Protein AF-W3A2F0-F1 (afdb_monomer)

pLDDT: mean 88.07, std 10.55, range [48.91, 96.69]

Structure (mmCIF, N/CA/C/O backbone):
data_AF-W3A2F0-F1
#
_entry.id   AF-W3A2F0-F1
#
loop_
_atom_site.group_PDB
_atom_site.id
_atom_site.type_symbol
_atom_site.label_atom_id
_atom_site.label_alt_id
_atom_site.label_comp_id
_atom_site.label_asym_id
_atom_site.label_entity_id
_atom_site.label_seq_id
_atom_site.pdbx_PDB_ins_code
_atom_site.Cartn_x
_atom_site.Cartn_y
_atom_site.Cartn_z
_atom_site.occupancy
_atom_site.B_iso_or_equiv
_atom_site.auth_seq_id
_atom_site.auth_comp_id
_atom_site.auth_asym_id
_atom_site.auth_atom_id
_atom_site.pdbx_PDB_model_num
ATOM 1 N N . MET A 1 1 ? -0.104 7.329 33.040 1.00 77.06 1 MET A N 1
ATOM 2 C CA . MET A 1 1 ? -0.998 6.160 32.878 1.00 77.06 1 MET A CA 1
ATOM 3 C C . MET A 1 1 ? -0.124 4.921 32.761 1.00 77.06 1 MET A C 1
ATOM 5 O O . MET A 1 1 ? 0.721 4.925 31.868 1.00 77.06 1 MET A O 1
ATOM 9 N N . PRO A 1 2 ? -0.271 3.914 33.640 1.00 85.25 2 PRO A N 1
ATOM 10 C CA . PRO A 1 2 ? 0.463 2.655 33.518 1.00 85.25 2 PRO A CA 1
ATOM 11 C C . PRO A 1 2 ? 0.197 2.010 32.149 1.00 85.25 2 PRO A C 1
ATOM 13 O O . PRO A 1 2 ? -0.884 2.182 31.579 1.00 85.25 2 PRO A O 1
ATOM 16 N N . THR A 1 3 ? 1.176 1.306 31.585 1.00 85.94 3 THR A N 1
ATOM 17 C CA . THR A 1 3 ? 1.008 0.635 30.289 1.00 85.94 3 THR A CA 1
ATOM 18 C C . THR A 1 3 ? 0.562 -0.807 30.487 1.00 85.94 3 THR A C 1
ATOM 20 O O . THR A 1 3 ? 1.143 -1.538 31.276 1.00 85.94 3 THR A O 1
ATOM 23 N N . LYS A 1 4 ? -0.429 -1.248 29.708 1.00 87.00 4 LYS A N 1
ATOM 24 C CA . LYS A 1 4 ? -0.824 -2.665 29.644 1.00 87.00 4 LYS A CA 1
ATOM 25 C C . LYS A 1 4 ? 0.135 -3.540 28.835 1.00 87.00 4 LYS A C 1
ATOM 27 O O . LYS A 1 4 ? -0.006 -4.754 28.813 1.00 87.00 4 LYS A O 1
ATOM 32 N N . LYS A 1 5 ? 1.043 -2.922 28.072 1.00 86.81 5 LYS A N 1
ATOM 33 C CA . LYS A 1 5 ? 2.048 -3.628 27.271 1.00 86.81 5 LYS A CA 1
ATOM 34 C C . LYS A 1 5 ? 3.314 -3.765 28.109 1.00 86.81 5 LYS A C 1
ATOM 36 O O . LYS A 1 5 ? 4.236 -2.974 27.942 1.00 86.81 5 LYS A O 1
ATOM 41 N N . THR A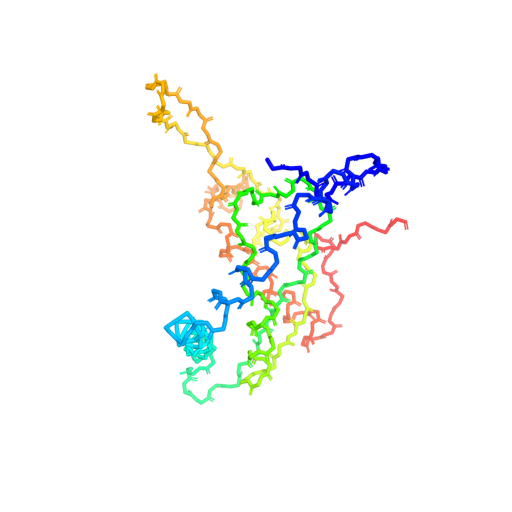 1 6 ? 3.304 -4.712 29.036 1.00 88.00 6 THR A N 1
ATOM 42 C CA . THR A 1 6 ? 4.419 -4.991 29.944 1.00 88.00 6 THR A CA 1
ATOM 43 C C . THR A 1 6 ? 4.504 -6.489 30.221 1.00 88.00 6 THR A C 1
ATOM 45 O O . THR A 1 6 ? 3.490 -7.181 30.160 1.00 88.00 6 THR A O 1
ATOM 48 N N . ALA A 1 7 ? 5.715 -6.976 30.488 1.00 87.69 7 ALA A N 1
ATOM 49 C CA . ALA A 1 7 ? 5.969 -8.334 30.965 1.00 87.69 7 ALA A CA 1
ATOM 50 C C . ALA A 1 7 ? 6.028 -8.414 32.505 1.00 87.69 7 ALA A C 1
ATOM 52 O O . ALA A 1 7 ? 6.068 -9.507 33.056 1.00 87.69 7 ALA A O 1
ATOM 53 N N . SER A 1 8 ? 6.034 -7.270 33.203 1.00 93.25 8 SER A N 1
ATOM 54 C CA . SER A 1 8 ? 6.056 -7.206 34.669 1.00 93.25 8 SER A CA 1
ATOM 55 C C . SER A 1 8 ? 4.641 -7.323 35.242 1.00 93.25 8 SER A C 1
ATOM 57 O O . SER A 1 8 ? 3.744 -6.557 34.876 1.00 93.25 8 SER A O 1
ATOM 59 N N . LEU A 1 9 ? 4.465 -8.260 36.177 1.00 91.31 9 LEU A N 1
ATOM 60 C CA . LEU A 1 9 ? 3.212 -8.476 36.904 1.00 91.31 9 LEU A CA 1
ATOM 61 C C . LEU A 1 9 ? 2.810 -7.251 37.731 1.00 91.31 9 LEU A C 1
ATOM 63 O O . LEU A 1 9 ? 1.659 -6.833 37.676 1.00 91.31 9 LEU A O 1
ATOM 67 N N . GLU A 1 10 ? 3.761 -6.618 38.412 1.00 93.00 10 GLU A N 1
ATOM 68 C CA . GLU A 1 10 ? 3.531 -5.428 39.243 1.00 93.00 10 GLU A CA 1
ATOM 69 C C . GLU A 1 10 ? 3.008 -4.247 38.412 1.00 93.00 10 GLU A C 1
ATOM 71 O O . GLU A 1 10 ? 2.062 -3.553 38.790 1.00 93.00 10 GLU A O 1
ATOM 76 N N . GLN A 1 11 ? 3.586 -4.033 37.226 1.00 90.19 11 GLN A N 1
ATOM 77 C CA . GLN A 1 11 ? 3.140 -2.977 36.317 1.00 90.19 11 GLN A CA 1
ATOM 78 C C . GLN A 1 11 ? 1.753 -3.267 35.732 1.00 90.19 11 GLN A C 1
ATOM 80 O O . GLN A 1 11 ? 0.965 -2.339 35.516 1.00 90.19 11 GLN A O 1
ATOM 85 N N . LEU A 1 12 ? 1.442 -4.543 35.481 1.00 93.44 12 LEU A N 1
ATOM 86 C CA . LEU A 1 12 ? 0.112 -4.963 35.056 1.00 93.44 12 LEU A CA 1
ATOM 87 C C . LEU A 1 12 ? -0.913 -4.773 36.182 1.00 93.44 12 LEU A C 1
ATOM 89 O O . LEU A 1 12 ? -1.997 -4.249 35.929 1.00 93.44 12 LEU A O 1
ATOM 93 N N . GLU A 1 13 ? -0.570 -5.121 37.421 1.00 93.44 13 GLU A N 1
ATOM 94 C CA . GLU A 1 13 ? -1.419 -4.914 38.595 1.00 93.44 13 GLU A CA 1
ATOM 95 C C . GLU A 1 13 ? -1.712 -3.424 38.810 1.00 93.44 13 GLU A C 1
ATOM 97 O O . GLU A 1 13 ? -2.870 -3.029 38.967 1.00 93.44 13 GLU A O 1
ATOM 102 N N . ALA A 1 14 ? -0.687 -2.572 38.710 1.00 93.00 14 ALA A N 1
ATOM 103 C CA . ALA A 1 14 ? -0.843 -1.122 38.758 1.00 93.00 14 ALA A CA 1
ATOM 104 C C . ALA A 1 14 ? -1.760 -0.599 37.636 1.00 93.00 14 ALA A C 1
ATOM 106 O O . ALA A 1 14 ? -2.575 0.300 37.864 1.00 93.00 14 ALA A O 1
ATOM 107 N N . TYR A 1 15 ? -1.678 -1.167 36.426 1.00 93.31 15 TYR A N 1
ATOM 108 C CA . TYR A 1 15 ? -2.596 -0.844 35.331 1.00 93.31 15 TYR A CA 1
ATOM 109 C C . TYR A 1 15 ? -4.039 -1.253 35.635 1.00 93.31 15 TYR A C 1
ATOM 111 O O . TYR A 1 15 ? -4.948 -0.453 35.409 1.00 93.31 15 TYR A O 1
ATOM 119 N N . VAL A 1 16 ? -4.261 -2.463 36.154 1.00 92.25 16 VAL A N 1
ATOM 120 C CA . VAL A 1 16 ? -5.601 -2.958 36.505 1.00 92.25 16 VAL A CA 1
ATOM 121 C C . VAL A 1 16 ? -6.206 -2.091 37.606 1.00 92.25 16 VAL A C 1
ATOM 123 O O . VAL A 1 16 ? -7.280 -1.531 37.400 1.00 92.25 16 VAL A O 1
ATOM 126 N N . LYS A 1 17 ? -5.484 -1.863 38.711 1.00 93.56 17 LYS A N 1
ATOM 127 C CA . LYS A 1 17 ? -5.910 -0.965 39.801 1.00 93.56 17 LYS A CA 1
ATOM 128 C C . LYS A 1 17 ? -6.238 0.445 39.298 1.00 93.56 17 LYS A C 1
ATOM 130 O O . LYS A 1 17 ? -7.194 1.061 39.761 1.00 93.56 17 LYS A O 1
ATOM 135 N N . PHE A 1 18 ? -5.491 0.952 38.314 1.00 92.06 18 PHE A N 1
ATOM 136 C CA . PHE A 1 18 ? -5.786 2.236 37.678 1.00 92.06 18 PHE A CA 1
ATOM 137 C C . PHE A 1 18 ? -7.046 2.193 36.791 1.00 92.06 18 PHE A C 1
ATOM 139 O O . PHE A 1 18 ? -7.831 3.142 36.795 1.00 92.06 18 PHE A O 1
ATOM 146 N N . MET A 1 19 ? -7.252 1.137 36.004 1.00 92.25 19 MET A N 1
ATOM 147 C CA . MET A 1 19 ? -8.329 1.077 35.009 1.00 92.25 19 MET A CA 1
ATOM 148 C C . MET A 1 19 ? -9.683 0.655 35.569 1.00 92.25 19 MET A C 1
ATOM 150 O O . MET A 1 19 ? -10.689 1.208 35.131 1.00 92.25 19 MET A O 1
ATOM 154 N N . THR A 1 20 ? -9.724 -0.297 36.503 1.00 91.38 20 THR A N 1
ATOM 155 C CA . THR A 1 20 ? -10.965 -0.856 37.062 1.00 91.38 20 THR A CA 1
ATOM 156 C C . THR A 1 20 ? -11.948 0.217 37.544 1.00 91.38 20 THR A C 1
ATOM 158 O O . THR A 1 20 ? -13.062 0.237 37.027 1.00 91.38 20 THR A O 1
ATOM 161 N N . PRO A 1 21 ? -11.567 1.187 38.404 1.00 92.31 21 PRO A N 1
ATOM 162 C CA . PRO A 1 21 ? -12.508 2.210 38.877 1.00 92.31 21 PRO A CA 1
ATOM 163 C C . PRO A 1 21 ? -12.922 3.216 37.790 1.00 92.31 21 PRO A C 1
ATOM 165 O O . PRO A 1 21 ? -13.826 4.016 37.991 1.00 92.31 21 PRO A O 1
ATOM 168 N N . ARG A 1 22 ? -12.245 3.224 36.636 1.00 92.62 22 ARG A N 1
ATOM 169 C CA . ARG A 1 22 ? -12.537 4.120 35.505 1.00 92.62 22 ARG A CA 1
ATOM 170 C C . ARG A 1 22 ? -13.365 3.429 34.423 1.00 92.62 22 ARG A C 1
ATOM 172 O O . ARG A 1 22 ? -13.695 4.065 33.423 1.00 92.62 22 ARG A O 1
ATOM 179 N N . MET A 1 23 ? -13.663 2.138 34.582 1.00 89.56 23 MET A N 1
ATOM 180 C CA . MET A 1 23 ? -14.336 1.359 33.549 1.00 89.56 23 MET A CA 1
ATOM 181 C C . MET A 1 23 ? -15.781 1.813 33.356 1.00 89.56 23 MET A C 1
ATOM 183 O O . MET A 1 23 ? -16.189 2.006 32.212 1.00 89.56 23 MET A O 1
ATOM 187 N N . ASP A 1 24 ? -16.500 2.075 34.447 1.00 92.00 24 ASP A N 1
ATOM 188 C CA . ASP A 1 24 ? -17.897 2.522 34.408 1.00 92.00 24 ASP A CA 1
ATOM 189 C C . ASP A 1 24 ? -18.023 3.855 33.669 1.00 92.00 24 ASP A C 1
ATOM 191 O O . ASP A 1 24 ? -18.752 3.950 32.686 1.00 92.00 24 ASP A O 1
ATOM 195 N N . LEU A 1 25 ? -17.169 4.831 34.000 1.00 91.38 25 LEU A N 1
ATOM 196 C CA . LEU A 1 25 ? -17.096 6.115 33.294 1.00 91.38 25 LEU A CA 1
ATOM 197 C C . LEU A 1 25 ? -16.869 5.948 31.778 1.00 91.38 25 LEU A C 1
ATOM 199 O O . LEU A 1 25 ? -17.469 6.650 30.960 1.00 91.38 25 LEU A O 1
ATOM 203 N N . LEU A 1 26 ? -15.985 5.027 31.377 1.00 90.69 26 LEU A N 1
ATOM 204 C CA . LEU A 1 26 ? -15.708 4.759 29.963 1.00 90.69 26 LEU A CA 1
ATOM 205 C C . LEU A 1 26 ? -16.883 4.064 29.265 1.00 90.69 26 LEU A C 1
ATOM 207 O O . LEU A 1 26 ? -17.143 4.340 28.088 1.00 90.69 26 LEU A O 1
ATOM 211 N N . LEU A 1 27 ? -17.570 3.156 29.959 1.00 91.12 27 LEU A N 1
ATOM 212 C CA . LEU A 1 27 ? -18.761 2.478 29.457 1.00 91.12 27 LEU A CA 1
ATOM 213 C C . LEU A 1 27 ? -19.916 3.466 29.297 1.00 91.12 27 LEU A C 1
ATOM 215 O O . LEU A 1 27 ? -20.495 3.525 28.210 1.00 91.12 27 LEU A O 1
ATOM 219 N N . ASP A 1 28 ? -20.161 4.314 30.291 1.00 93.25 28 ASP A N 1
ATOM 220 C CA . ASP A 1 28 ? -21.177 5.367 30.260 1.00 93.25 28 ASP A CA 1
ATOM 221 C C . ASP A 1 28 ? -20.945 6.322 29.093 1.00 93.25 28 ASP A C 1
ATOM 223 O O . ASP A 1 28 ? -21.834 6.544 28.262 1.00 93.25 28 ASP A O 1
ATOM 227 N N . PHE A 1 29 ? -19.708 6.802 28.932 1.00 91.94 29 PHE A N 1
ATOM 228 C CA . PHE A 1 29 ? -19.338 7.632 27.788 1.00 91.94 29 PHE A CA 1
ATOM 229 C C . PHE A 1 29 ? -19.572 6.911 26.452 1.00 91.94 29 PHE A C 1
ATOM 231 O O . PHE A 1 29 ? -20.059 7.500 25.483 1.00 91.94 29 PHE A O 1
ATOM 238 N N . ARG A 1 30 ? -19.263 5.610 26.378 1.00 88.56 30 ARG A N 1
ATOM 239 C CA . ARG A 1 30 ? -19.463 4.809 25.162 1.00 88.56 30 ARG A CA 1
ATOM 240 C C . ARG A 1 30 ? -20.941 4.564 24.854 1.00 88.56 30 ARG A C 1
ATOM 242 O O . ARG A 1 30 ? -21.292 4.427 23.675 1.00 88.56 30 ARG A O 1
ATOM 249 N N . MET A 1 31 ? -21.787 4.516 25.879 1.00 93.25 31 MET A N 1
ATOM 250 C CA . MET A 1 31 ? -23.238 4.350 25.779 1.00 93.25 31 MET A CA 1
ATOM 251 C C . MET A 1 31 ? -23.973 5.672 25.539 1.00 93.25 31 MET A C 1
ATOM 253 O O . MET A 1 31 ? -25.094 5.666 25.008 1.00 93.25 31 MET A O 1
ATOM 257 N N . HIS A 1 32 ? -23.317 6.802 25.805 1.00 95.06 32 HIS A N 1
ATOM 258 C CA . HIS A 1 32 ? -23.839 8.135 25.547 1.00 95.06 32 HIS A CA 1
ATOM 259 C C . HIS A 1 32 ? -24.336 8.273 24.095 1.00 95.06 32 HIS A C 1
ATOM 261 O O . HIS A 1 32 ? -23.620 8.028 23.115 1.00 95.06 32 HIS A O 1
ATOM 267 N N . LYS A 1 33 ? -25.616 8.635 23.933 1.00 93.88 33 LYS A N 1
ATOM 268 C CA . LYS A 1 33 ? -26.321 8.610 22.637 1.00 93.88 33 LYS A CA 1
ATOM 269 C C . LYS A 1 33 ? -25.636 9.475 21.560 1.00 93.88 33 LYS A C 1
ATOM 271 O O . LYS A 1 33 ? -25.468 8.968 20.447 1.00 93.88 33 LYS A O 1
ATOM 276 N N . PRO A 1 34 ? -25.178 10.712 21.845 1.00 94.62 34 PRO A N 1
ATOM 277 C CA . PRO A 1 34 ? -24.367 11.497 20.909 1.00 94.62 34 PRO A CA 1
ATOM 278 C C . PRO A 1 34 ? -23.105 10.778 20.423 1.00 94.62 34 PRO A C 1
ATOM 280 O O . PRO A 1 34 ? -22.842 10.742 19.220 1.00 94.62 34 PRO A O 1
ATOM 283 N N . PHE A 1 35 ? -22.361 10.130 21.324 1.00 93.50 35 PHE A N 1
ATOM 284 C CA . PHE A 1 35 ? -21.144 9.404 20.958 1.00 93.50 35 PHE A CA 1
ATOM 285 C C . PHE A 1 35 ? -21.452 8.204 20.050 1.00 93.50 35 PHE A C 1
ATOM 287 O O . PHE A 1 35 ? -20.787 7.998 19.029 1.00 93.50 35 PHE A O 1
ATOM 294 N N . ARG A 1 36 ? -22.519 7.449 20.350 1.00 94.19 36 ARG A N 1
ATOM 295 C CA . ARG A 1 36 ? -22.988 6.350 19.489 1.00 94.19 36 ARG A CA 1
ATOM 296 C C . ARG A 1 36 ? -23.404 6.832 18.098 1.00 94.19 36 ARG A C 1
ATOM 298 O O . ARG A 1 36 ? -23.001 6.215 17.111 1.00 94.19 36 ARG A O 1
ATOM 305 N N . LYS A 1 37 ? -24.138 7.949 18.002 1.00 96.19 37 LYS A N 1
ATOM 306 C CA . LYS A 1 37 ? -24.510 8.569 16.716 1.00 96.19 37 LYS A CA 1
ATOM 307 C C . LYS A 1 37 ? -23.277 8.953 15.899 1.00 96.19 37 LYS A C 1
ATOM 309 O O . LYS A 1 37 ? -23.176 8.560 14.740 1.00 96.19 37 LYS A O 1
ATOM 314 N N . LEU A 1 38 ? -22.303 9.634 16.507 1.00 95.56 38 LEU A N 1
ATOM 315 C CA . LEU A 1 38 ? -21.049 10.008 15.839 1.00 95.56 38 LEU A CA 1
ATOM 316 C C . LEU A 1 38 ? -20.276 8.781 15.336 1.00 95.56 38 LEU A C 1
ATOM 318 O O . LEU A 1 38 ? -19.816 8.753 14.192 1.00 95.56 38 LEU A O 1
ATOM 322 N N . ARG A 1 39 ? -20.174 7.730 16.158 1.00 93.31 39 ARG A N 1
ATOM 323 C CA . ARG A 1 39 ? -19.528 6.467 15.771 1.00 93.31 39 ARG A CA 1
ATOM 324 C C . ARG A 1 39 ? -20.236 5.806 14.584 1.00 93.31 39 ARG A C 1
ATOM 326 O O . ARG A 1 39 ? -19.559 5.321 13.675 1.00 93.31 39 ARG A O 1
ATOM 333 N N . PHE A 1 40 ? -21.568 5.799 14.574 1.00 95.44 40 PHE A N 1
ATOM 334 C CA . PHE A 1 40 ? -22.360 5.254 13.472 1.00 95.44 40 PHE A CA 1
ATOM 335 C C . PHE A 1 40 ? -22.223 6.091 12.193 1.00 95.44 40 PHE A C 1
ATOM 337 O O . PHE A 1 40 ? -21.970 5.538 11.123 1.00 95.44 40 PHE A O 1
ATOM 344 N N . HIS A 1 41 ? -22.262 7.421 12.296 1.00 96.38 41 HIS A N 1
ATOM 345 C CA . HIS A 1 41 ? -22.023 8.321 11.164 1.00 96.38 41 HIS A CA 1
ATOM 346 C C . HIS A 1 41 ? -20.637 8.103 10.552 1.00 96.38 41 HIS A C 1
ATOM 348 O O . HIS A 1 41 ? -20.516 7.957 9.336 1.00 96.38 41 HIS A O 1
ATOM 354 N N . 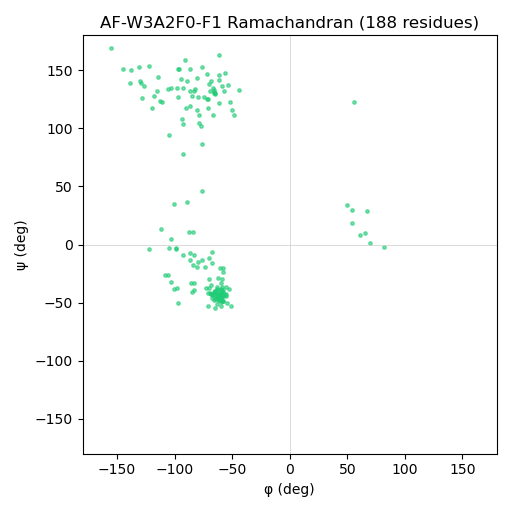ARG A 1 42 ? -19.589 7.983 11.379 1.00 94.31 42 ARG A N 1
ATOM 355 C CA . ARG A 1 42 ? -18.237 7.651 10.907 1.00 94.31 42 ARG A CA 1
ATOM 356 C C . ARG A 1 42 ? -18.215 6.332 10.130 1.00 94.31 42 ARG A C 1
ATOM 358 O O . ARG A 1 42 ? -17.557 6.254 9.094 1.00 94.31 42 ARG A O 1
ATOM 365 N N . TYR A 1 43 ? -18.918 5.307 10.612 1.00 93.06 43 TYR A N 1
ATOM 366 C CA . TYR A 1 43 ? -19.028 4.022 9.917 1.00 93.06 43 TYR A CA 1
ATOM 367 C C . TYR A 1 43 ? -19.709 4.164 8.546 1.00 93.06 43 TYR A C 1
ATOM 369 O O . TYR A 1 43 ? -19.169 3.680 7.548 1.00 93.06 43 TYR A O 1
ATOM 377 N N . ILE A 1 44 ? -20.846 4.868 8.480 1.00 95.81 44 ILE A N 1
ATOM 378 C CA . ILE A 1 44 ? -21.576 5.119 7.227 1.00 95.81 44 ILE A CA 1
ATOM 379 C C . ILE A 1 44 ? -20.690 5.870 6.231 1.00 95.81 44 ILE A C 1
ATOM 381 O O . ILE A 1 44 ? -20.556 5.445 5.083 1.00 95.81 44 ILE A O 1
ATOM 385 N N . LEU A 1 45 ? -20.054 6.962 6.663 1.00 95.56 45 LEU A N 1
ATOM 386 C CA . LEU A 1 45 ? -19.194 7.778 5.806 1.00 95.56 45 LEU A CA 1
ATOM 387 C C . LEU A 1 45 ? -18.004 6.976 5.277 1.00 95.56 45 LEU A C 1
ATOM 389 O O . LEU A 1 45 ? -17.717 7.035 4.082 1.00 95.56 45 LEU A O 1
ATOM 393 N N . ALA A 1 46 ? -17.358 6.173 6.128 1.00 92.12 46 ALA A N 1
ATOM 394 C CA . ALA A 1 46 ? -16.274 5.292 5.707 1.00 92.12 46 ALA A CA 1
ATOM 395 C C . ALA A 1 46 ? -16.743 4.294 4.637 1.00 92.12 46 ALA A C 1
ATOM 397 O O . ALA A 1 46 ? -16.092 4.157 3.602 1.00 92.12 46 ALA A O 1
ATOM 398 N N . LYS A 1 47 ? -17.903 3.650 4.828 1.00 93.00 47 LYS A N 1
ATOM 399 C CA . LYS A 1 47 ? -18.484 2.750 3.820 1.00 93.00 47 LYS A CA 1
ATOM 400 C C . LYS A 1 47 ? -18.835 3.466 2.517 1.00 93.00 47 LYS A C 1
ATOM 402 O O . LYS A 1 47 ? -18.498 2.960 1.449 1.00 93.00 47 LYS A O 1
ATOM 407 N N . LYS A 1 48 ? -19.453 4.649 2.586 1.00 94.56 48 LYS A N 1
ATOM 408 C CA . LYS A 1 48 ? -19.788 5.460 1.404 1.00 94.56 48 LYS A CA 1
ATOM 409 C C . LYS A 1 48 ? -18.529 5.827 0.617 1.00 94.56 48 LYS A C 1
ATOM 411 O O . LYS A 1 48 ? -18.521 5.702 -0.603 1.00 94.56 48 LYS A O 1
ATOM 416 N N . LYS A 1 49 ? -17.448 6.206 1.307 1.00 94.31 49 LYS A N 1
ATOM 417 C CA . LYS A 1 49 ? -16.152 6.509 0.680 1.00 94.31 49 LYS A CA 1
ATOM 418 C C . LYS A 1 49 ? -15.489 5.283 0.057 1.00 94.31 49 LYS A C 1
ATOM 420 O O . LYS A 1 49 ? -15.003 5.390 -1.064 1.00 94.31 49 LYS A O 1
ATOM 425 N N . LEU A 1 50 ? -15.513 4.124 0.721 1.00 93.06 50 LEU A N 1
ATOM 426 C CA . LEU A 1 50 ? -14.999 2.876 0.139 1.00 93.06 50 LEU A CA 1
ATOM 427 C C . LEU A 1 50 ? -15.758 2.495 -1.136 1.00 93.06 50 LEU A C 1
ATOM 429 O O . LEU A 1 50 ? -15.127 2.183 -2.143 1.00 93.06 50 LEU A O 1
ATOM 433 N N . ARG A 1 51 ? -17.093 2.587 -1.118 1.00 91.38 51 ARG A N 1
ATOM 434 C CA . ARG A 1 51 ? -17.928 2.336 -2.299 1.00 91.38 51 ARG A CA 1
ATOM 435 C C . ARG A 1 51 ? -17.621 3.319 -3.428 1.00 91.38 51 ARG A C 1
ATOM 437 O O . ARG A 1 51 ? -17.428 2.887 -4.557 1.00 91.38 51 ARG A O 1
ATOM 444 N N . GLN A 1 52 ? -17.517 4.614 -3.120 1.00 92.44 52 GLN A N 1
ATOM 445 C CA . GLN A 1 52 ? -17.150 5.641 -4.099 1.00 92.44 52 GLN A CA 1
ATOM 446 C C . GLN A 1 52 ? -15.786 5.341 -4.740 1.00 92.44 52 GLN A C 1
ATOM 448 O O . GLN A 1 52 ? -15.624 5.493 -5.946 1.00 92.44 52 GLN A O 1
ATOM 453 N N . LEU A 1 53 ? -14.804 4.893 -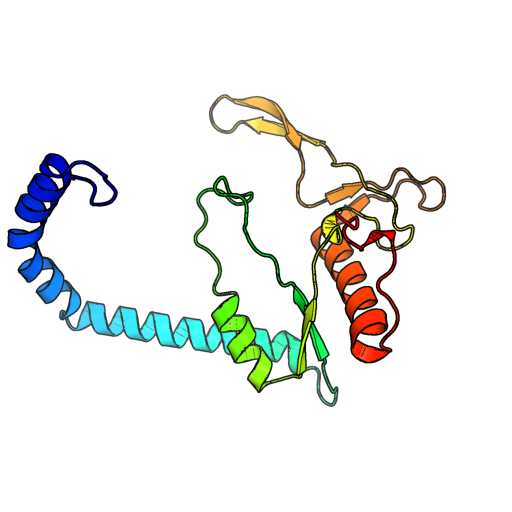3.951 1.00 91.88 53 LEU A N 1
ATOM 454 C CA . LEU A 1 53 ? -13.488 4.522 -4.466 1.00 91.88 53 LEU A CA 1
ATOM 455 C C . LEU A 1 53 ? -13.554 3.281 -5.367 1.00 91.88 53 LEU A C 1
ATOM 457 O O . LEU A 1 53 ? -12.955 3.293 -6.437 1.00 91.88 53 LEU A O 1
ATOM 461 N N . CYS A 1 54 ? -14.316 2.252 -4.979 1.00 90.69 54 CYS A N 1
ATOM 462 C CA . CYS A 1 54 ? -14.529 1.070 -5.820 1.00 90.69 54 CYS A CA 1
ATOM 463 C C . CYS A 1 54 ? -15.170 1.464 -7.153 1.00 90.69 54 CYS A C 1
ATOM 465 O O . CYS A 1 54 ? -14.642 1.116 -8.199 1.00 90.69 54 CYS A O 1
ATOM 467 N N . GLN A 1 55 ? -16.229 2.280 -7.123 1.00 88.75 55 GLN A N 1
ATOM 468 C CA . GLN A 1 55 ? -16.876 2.793 -8.331 1.00 88.75 55 GLN A CA 1
ATOM 469 C C . GLN A 1 55 ? -15.910 3.596 -9.203 1.00 88.75 55 GLN A C 1
ATOM 471 O O . GLN A 1 55 ? -15.899 3.415 -10.406 1.00 88.75 55 GLN A O 1
ATOM 476 N N . ARG A 1 56 ? -15.036 4.434 -8.642 1.00 89.81 56 ARG A N 1
ATOM 477 C CA . ARG A 1 56 ? -14.038 5.150 -9.457 1.00 89.81 56 ARG A CA 1
ATOM 478 C C . ARG A 1 56 ? -13.056 4.219 -10.176 1.00 89.81 56 ARG A C 1
ATOM 480 O O . ARG A 1 56 ? -12.560 4.590 -11.231 1.00 89.81 56 ARG A O 1
ATOM 487 N N . LEU A 1 57 ? -12.776 3.044 -9.612 1.00 86.88 57 LEU A N 1
ATOM 488 C CA . LEU A 1 57 ? -11.898 2.042 -10.221 1.00 86.88 57 LEU A CA 1
ATOM 489 C C . LEU A 1 57 ? -12.635 1.116 -11.199 1.00 86.88 57 LEU A C 1
ATOM 491 O O . LEU A 1 57 ? -12.035 0.658 -12.166 1.00 86.88 57 LEU A O 1
ATOM 495 N N . THR A 1 58 ? -13.911 0.809 -10.946 1.00 83.56 58 THR A N 1
ATOM 496 C CA . THR A 1 58 ? -14.675 -0.187 -11.718 1.00 83.56 58 THR A CA 1
ATOM 497 C C . THR A 1 58 ? -15.697 0.417 -12.679 1.00 83.56 58 THR A C 1
ATOM 499 O O . THR A 1 58 ? -16.034 -0.212 -13.670 1.00 83.56 58 THR A O 1
ATOM 502 N N . ALA A 1 59 ? -16.213 1.617 -12.413 1.00 67.12 59 ALA A N 1
ATOM 503 C CA . ALA A 1 59 ? -17.339 2.228 -13.124 1.00 67.12 59 ALA A CA 1
ATOM 504 C C . ALA A 1 59 ? -16.918 3.060 -14.346 1.00 67.12 59 ALA A C 1
ATOM 506 O O . ALA A 1 59 ? -17.535 4.078 -14.654 1.00 67.12 59 ALA A O 1
ATOM 507 N N . GLN A 1 60 ? -15.895 2.617 -15.079 1.00 66.69 60 GLN A N 1
ATOM 508 C CA . GLN A 1 60 ? -15.800 2.988 -16.489 1.00 66.69 60 GLN A CA 1
ATOM 509 C C . GLN A 1 60 ? -16.773 2.080 -17.251 1.00 66.69 60 GLN A C 1
ATOM 511 O O . GLN A 1 60 ? -16.532 0.880 -17.375 1.00 66.69 60 GLN A O 1
ATOM 516 N N . ALA A 1 61 ? -17.911 2.645 -17.662 1.00 56.62 61 ALA A N 1
ATOM 517 C CA . ALA A 1 61 ? -19.053 1.925 -18.224 1.00 56.62 61 ALA A CA 1
ATOM 518 C C . ALA A 1 61 ? -18.651 0.854 -19.262 1.00 56.62 61 ALA A C 1
ATOM 520 O O . ALA A 1 61 ? -17.843 1.108 -20.154 1.00 56.62 61 ALA A O 1
ATOM 521 N N . GLY A 1 62 ? -19.222 -0.350 -19.121 1.00 61.84 62 GLY A N 1
ATOM 522 C CA . GLY A 1 62 ? -19.108 -1.453 -20.085 1.00 61.84 62 GLY A CA 1
ATOM 523 C C . GLY A 1 62 ? -17.836 -2.308 -20.010 1.00 61.84 62 GLY A C 1
ATOM 524 O O . GLY A 1 62 ? -17.727 -3.282 -20.753 1.00 61.84 62 GLY A O 1
ATOM 525 N N . ARG A 1 63 ? -16.873 -2.002 -19.128 1.00 75.00 63 ARG A N 1
ATOM 526 C CA . ARG A 1 63 ? -15.605 -2.750 -19.055 1.00 75.00 63 ARG A CA 1
ATOM 527 C C . ARG A 1 63 ? -15.606 -3.804 -17.950 1.00 75.00 63 ARG A C 1
ATOM 529 O O . ARG A 1 63 ? -15.965 -3.540 -16.806 1.00 75.00 63 ARG A O 1
ATOM 536 N N . ARG A 1 64 ? -15.125 -5.005 -18.283 1.00 83.62 64 ARG A N 1
ATOM 537 C CA . ARG A 1 64 ? -14.762 -6.028 -17.293 1.00 83.62 64 ARG A CA 1
ATOM 538 C C . ARG A 1 64 ? -13.413 -5.653 -16.676 1.00 83.62 64 ARG A C 1
ATOM 540 O O . ARG A 1 64 ? -12.377 -5.849 -17.301 1.00 83.62 64 ARG A O 1
ATOM 547 N N . THR A 1 65 ? -13.426 -5.099 -15.464 1.00 88.75 65 THR A N 1
ATOM 548 C CA . THR A 1 65 ? -12.201 -4.706 -14.750 1.00 88.75 65 THR A CA 1
ATOM 549 C C . THR A 1 65 ? -11.632 -5.879 -13.951 1.00 88.75 65 THR A C 1
ATOM 551 O O . THR A 1 65 ? -12.350 -6.528 -13.190 1.00 88.75 65 THR A O 1
ATOM 554 N N . ILE A 1 66 ? -10.328 -6.121 -14.081 1.00 92.56 66 ILE A N 1
ATOM 555 C CA . ILE A 1 66 ? -9.550 -7.000 -13.199 1.00 92.56 66 ILE A CA 1
ATOM 556 C C . ILE A 1 66 ? -8.537 -6.118 -12.474 1.00 92.56 66 ILE A C 1
ATOM 558 O O . ILE A 1 66 ? -7.864 -5.308 -13.107 1.00 92.56 66 ILE A O 1
ATOM 562 N N . VAL A 1 67 ? -8.432 -6.259 -11.155 1.00 93.31 67 VAL A N 1
ATOM 563 C CA . VAL A 1 67 ? -7.500 -5.472 -10.342 1.00 93.31 67 VAL A CA 1
ATOM 564 C C . VAL A 1 67 ? -6.420 -6.374 -9.765 1.00 93.31 67 VAL A C 1
ATOM 566 O O . VAL A 1 67 ? -6.716 -7.321 -9.039 1.00 93.31 67 VAL A O 1
ATOM 569 N N . GLY A 1 68 ? -5.164 -6.037 -10.046 1.00 94.31 68 GLY A N 1
ATOM 570 C CA . GLY A 1 68 ? -4.006 -6.580 -9.348 1.00 94.31 68 GLY A CA 1
ATOM 571 C C . GLY A 1 68 ? -3.812 -5.847 -8.026 1.00 94.31 68 GLY A C 1
ATOM 572 O O . GLY A 1 68 ? -3.574 -4.642 -8.015 1.00 94.31 68 GLY A O 1
ATOM 573 N N . PHE A 1 69 ? -3.947 -6.556 -6.913 1.00 93.62 69 PHE A N 1
ATOM 574 C CA . PHE A 1 69 ? -3.828 -6.015 -5.568 1.00 93.62 69 PHE A CA 1
ATOM 575 C C . PHE A 1 69 ? -2.566 -6.559 -4.911 1.00 93.62 69 PHE A C 1
ATOM 577 O O . PHE A 1 69 ? -2.384 -7.770 -4.798 1.00 93.62 69 PHE A O 1
ATOM 584 N N . GLY A 1 70 ? -1.702 -5.651 -4.482 1.00 90.19 70 GLY A N 1
ATOM 585 C CA . GLY A 1 70 ? -0.434 -6.002 -3.872 1.00 90.19 70 GLY A CA 1
ATOM 586 C C . GLY A 1 70 ? -0.623 -6.624 -2.488 1.00 90.19 70 GLY A C 1
ATOM 587 O O . GLY A 1 70 ? -1.497 -6.207 -1.718 1.00 90.19 70 GLY A O 1
ATOM 588 N N . ASP A 1 71 ? 0.131 -7.678 -2.198 1.00 84.38 71 ASP A N 1
ATOM 589 C CA . ASP A 1 71 ? 0.043 -8.436 -0.948 1.00 84.38 71 ASP A CA 1
ATOM 590 C C . ASP A 1 71 ? 1.130 -8.071 0.064 1.00 84.38 71 ASP A C 1
ATOM 592 O O . ASP A 1 71 ? 1.570 -8.918 0.842 1.00 84.38 71 ASP A O 1
ATOM 596 N N . TRP A 1 72 ? 1.519 -6.793 0.104 1.00 73.38 72 TRP A N 1
ATOM 597 C CA . TRP A 1 72 ? 2.545 -6.318 1.021 1.00 73.38 72 TRP A CA 1
ATOM 598 C C . TRP A 1 72 ? 2.321 -6.778 2.471 1.00 73.38 72 TRP A C 1
ATOM 600 O O . TRP A 1 72 ? 1.409 -6.333 3.178 1.00 73.38 72 TRP A O 1
ATOM 610 N N . SER A 1 73 ? 3.209 -7.658 2.933 1.00 61.97 73 SER A N 1
ATOM 611 C CA . SER A 1 73 ? 3.334 -8.047 4.330 1.00 61.97 73 SER A CA 1
ATOM 612 C C . SER A 1 73 ? 4.327 -7.114 5.019 1.00 61.97 73 SER A C 1
ATOM 614 O O . SER A 1 73 ? 5.510 -7.091 4.671 1.00 61.97 73 SER A O 1
ATOM 616 N N . ASN A 1 74 ? 3.875 -6.362 6.022 1.00 61.03 74 ASN A N 1
ATOM 617 C CA . ASN A 1 74 ? 4.774 -5.569 6.855 1.00 61.03 74 ASN A CA 1
ATOM 618 C C . ASN A 1 74 ? 5.508 -6.489 7.846 1.00 61.03 74 ASN A C 1
ATOM 620 O O . ASN A 1 74 ? 5.043 -6.693 8.964 1.00 61.03 74 ASN A O 1
ATOM 624 N N . THR A 1 75 ? 6.628 -7.072 7.421 1.00 54.94 75 THR A N 1
ATOM 625 C CA . THR A 1 75 ? 7.497 -7.897 8.280 1.00 54.94 75 THR A CA 1
ATOM 626 C C . THR A 1 75 ? 8.467 -7.062 9.117 1.00 54.94 75 THR A C 1
ATOM 628 O O . THR A 1 75 ? 9.125 -7.595 10.004 1.00 54.94 75 THR A O 1
ATOM 631 N N . ASP A 1 76 ? 8.562 -5.755 8.859 1.00 54.09 76 ASP A N 1
ATOM 632 C CA . ASP A 1 76 ? 9.471 -4.857 9.561 1.00 54.09 76 ASP A CA 1
ATOM 633 C C . ASP A 1 76 ? 8.751 -4.183 10.741 1.00 54.09 76 ASP A C 1
ATOM 635 O O . ASP A 1 76 ? 7.890 -3.311 10.571 1.00 54.09 76 ASP A O 1
ATOM 639 N N . VAL A 1 77 ? 9.109 -4.598 11.961 1.00 49.16 77 VAL A N 1
ATOM 640 C CA . VAL A 1 77 ? 8.569 -4.085 13.236 1.00 49.16 77 VAL A CA 1
ATOM 641 C C . VAL A 1 77 ? 8.785 -2.569 13.365 1.00 49.16 77 VAL A C 1
ATOM 643 O O . VAL A 1 77 ? 8.034 -1.885 14.062 1.00 49.16 77 VAL A O 1
ATOM 646 N N . SER A 1 78 ? 9.774 -2.022 12.648 1.00 48.91 78 SER A N 1
ATOM 647 C CA . SER A 1 78 ? 10.120 -0.601 12.667 1.00 48.91 78 SER A CA 1
ATOM 648 C C . SER A 1 78 ? 9.327 0.268 11.679 1.00 48.91 78 SER A C 1
ATOM 650 O O . SER A 1 78 ? 9.328 1.491 11.850 1.00 48.91 78 SER A O 1
ATOM 652 N N . GLY A 1 79 ? 8.620 -0.348 10.717 1.00 51.81 79 GLY A N 1
ATOM 653 C CA . GLY A 1 79 ? 7.691 0.265 9.762 1.00 51.81 79 GLY A CA 1
ATOM 654 C C . GLY A 1 79 ? 8.262 1.410 8.907 1.00 51.81 79 GLY A C 1
ATOM 655 O O . GLY A 1 79 ? 8.644 2.467 9.404 1.00 51.81 79 GLY A O 1
ATOM 656 N N . LEU A 1 80 ? 8.204 1.277 7.577 1.00 53.78 80 LEU A N 1
ATOM 657 C CA . LEU A 1 80 ? 8.553 2.363 6.639 1.00 53.78 80 LEU A CA 1
ATOM 658 C C . LEU A 1 80 ? 7.680 3.621 6.826 1.00 53.78 80 LEU A C 1
ATOM 660 O O . LEU A 1 80 ? 8.156 4.743 6.653 1.00 53.78 80 LEU A O 1
ATOM 664 N N . ILE A 1 81 ? 6.412 3.441 7.211 1.00 62.12 81 ILE A N 1
ATOM 665 C CA . ILE A 1 81 ? 5.465 4.525 7.492 1.00 62.12 81 ILE A CA 1
ATOM 666 C C . ILE A 1 81 ? 5.298 4.640 9.007 1.00 62.12 81 ILE A C 1
ATOM 668 O O . ILE A 1 81 ? 4.486 3.953 9.627 1.00 62.12 81 ILE A O 1
ATOM 672 N N . LYS A 1 82 ? 6.082 5.527 9.617 1.00 64.31 82 LYS A N 1
ATOM 673 C CA . LYS A 1 82 ? 6.000 5.804 11.054 1.00 64.31 82 LYS A CA 1
ATOM 674 C C . LYS A 1 82 ? 4.846 6.765 11.346 1.00 64.31 82 LYS A C 1
ATOM 676 O O . LYS A 1 82 ? 4.624 7.716 10.604 1.00 64.31 82 LYS A O 1
ATOM 681 N N . LYS A 1 83 ? 4.164 6.555 12.478 1.00 63.88 83 LYS A N 1
ATOM 682 C CA . LYS A 1 83 ? 3.170 7.478 13.072 1.00 63.88 83 LYS A CA 1
ATOM 683 C C . LYS A 1 83 ? 1.878 7.714 12.270 1.00 63.88 83 LYS A C 1
ATOM 685 O O . LYS A 1 83 ? 1.082 8.554 12.678 1.00 63.88 83 LYS A O 1
ATOM 690 N N . CYS A 1 84 ? 1.618 6.957 11.204 1.00 62.50 84 CYS A N 1
ATOM 691 C CA . CYS A 1 84 ? 0.329 6.988 10.512 1.00 62.50 84 CYS A CA 1
ATOM 692 C C . CYS A 1 84 ? -0.483 5.728 10.843 1.00 62.50 84 CYS A C 1
ATOM 694 O O . CYS A 1 84 ? 0.067 4.625 10.791 1.00 62.50 84 CYS A O 1
ATOM 696 N N . PRO A 1 85 ? -1.782 5.850 11.167 1.00 68.44 85 PRO A N 1
ATOM 697 C CA . PRO A 1 85 ? -2.639 4.683 11.299 1.00 68.44 85 PRO A CA 1
ATOM 698 C C . PRO A 1 85 ? -2.712 3.945 9.960 1.00 68.44 85 PRO A C 1
ATOM 700 O O . PRO A 1 85 ? -2.776 4.569 8.899 1.00 68.44 85 PRO A O 1
ATOM 703 N N . ALA A 1 86 ? -2.726 2.613 10.012 1.00 71.62 86 ALA A N 1
ATOM 704 C CA . ALA A 1 86 ? -2.896 1.803 8.816 1.00 71.62 86 ALA A CA 1
ATOM 705 C C . ALA A 1 86 ? -4.206 2.179 8.108 1.00 71.62 86 ALA A C 1
ATOM 707 O O . ALA A 1 86 ? -5.271 2.269 8.731 1.00 71.62 86 ALA A O 1
ATOM 708 N N . GLY A 1 87 ? -4.124 2.389 6.794 1.00 78.75 87 GLY A N 1
ATOM 709 C CA . GLY A 1 87 ? -5.306 2.584 5.966 1.00 78.75 87 GLY A CA 1
ATOM 710 C C . GLY A 1 87 ? -6.220 1.349 5.992 1.00 78.75 87 GLY A C 1
ATOM 711 O O . GLY A 1 87 ? -5.790 0.252 6.359 1.00 78.75 87 GLY A O 1
ATOM 712 N N . PRO A 1 88 ? -7.490 1.474 5.570 1.00 86.50 88 PRO A N 1
ATOM 713 C CA . PRO A 1 88 ? -8.455 0.376 5.580 1.00 86.50 88 PRO A CA 1
ATOM 714 C C . PRO A 1 88 ? -8.216 -0.638 4.440 1.00 86.50 88 PRO A C 1
ATOM 716 O O . PRO A 1 88 ? -9.168 -1.039 3.777 1.00 86.50 88 PRO A O 1
ATOM 719 N N . VAL A 1 89 ? -6.971 -1.076 4.212 1.00 87.75 89 VAL A N 1
ATOM 720 C CA . VAL A 1 89 ? -6.535 -1.902 3.065 1.00 87.75 89 VAL A CA 1
ATOM 721 C C . VAL A 1 89 ? -7.369 -3.178 2.938 1.00 87.75 89 VAL A C 1
ATOM 723 O O . VAL A 1 89 ? -7.958 -3.439 1.893 1.00 87.75 89 VAL A O 1
ATOM 726 N N . ASN A 1 90 ? -7.516 -3.936 4.029 1.00 88.25 90 ASN A N 1
ATOM 727 C CA . ASN A 1 90 ? -8.307 -5.171 4.030 1.00 88.25 90 ASN A CA 1
ATOM 728 C C . ASN A 1 90 ? -9.803 -4.922 3.803 1.00 88.25 90 ASN A C 1
ATOM 730 O O . ASN A 1 90 ? -10.452 -5.665 3.068 1.00 88.25 90 ASN A O 1
ATOM 734 N N . SER A 1 91 ? -10.360 -3.875 4.414 1.00 90.88 91 SER A N 1
ATOM 735 C CA . SER A 1 91 ? -11.763 -3.502 4.207 1.00 90.88 91 SER A CA 1
ATOM 736 C C . SER A 1 91 ? -12.020 -3.061 2.771 1.00 90.88 91 SER A C 1
ATOM 738 O O . SER A 1 91 ? -13.038 -3.443 2.202 1.00 90.88 91 SER A O 1
ATOM 740 N N . PHE A 1 92 ? -11.088 -2.312 2.184 1.00 92.00 92 PHE A N 1
ATOM 741 C CA . PHE A 1 92 ? -11.152 -1.874 0.801 1.00 92.00 92 PHE A CA 1
ATOM 742 C C . PHE A 1 92 ? -11.049 -3.053 -0.166 1.00 92.00 92 PHE A C 1
ATOM 744 O O . PHE A 1 92 ? -11.920 -3.208 -1.012 1.00 92.00 92 PHE A O 1
ATOM 751 N N . ARG A 1 93 ? -10.079 -3.955 0.031 1.00 92.38 93 ARG A N 1
ATOM 752 C CA . ARG A 1 93 ? -9.934 -5.184 -0.763 1.00 92.38 93 ARG A CA 1
ATOM 753 C C . ARG A 1 93 ? -11.201 -6.045 -0.738 1.00 92.38 93 ARG A C 1
ATOM 755 O O . ARG A 1 93 ? -11.619 -6.542 -1.777 1.00 92.38 93 ARG A O 1
ATOM 762 N N . ARG A 1 94 ? -11.834 -6.210 0.433 1.00 92.88 94 ARG A N 1
ATOM 763 C CA . ARG A 1 94 ? -13.109 -6.947 0.559 1.00 92.88 94 ARG A 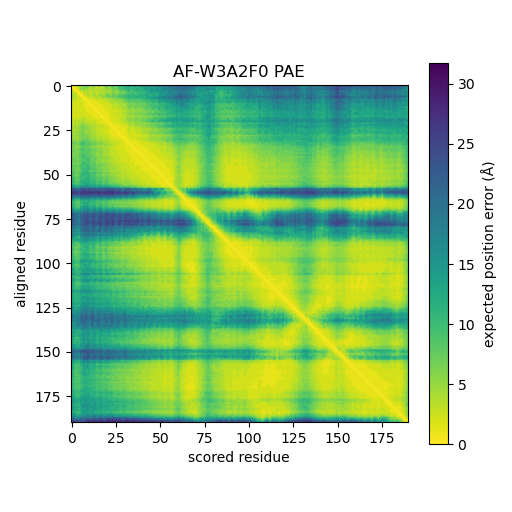CA 1
ATOM 764 C C . ARG A 1 94 ? -14.261 -6.272 -0.177 1.00 92.88 94 ARG A C 1
ATOM 766 O O . ARG A 1 94 ? -15.083 -6.974 -0.750 1.00 92.88 94 ARG A O 1
ATOM 773 N N . GLU A 1 95 ? -14.355 -4.945 -0.122 1.00 92.75 95 GLU A N 1
ATOM 774 C CA . GLU A 1 95 ? -15.409 -4.223 -0.840 1.00 92.75 95 GLU A CA 1
ATOM 775 C C . GLU A 1 95 ? -15.178 -4.289 -2.354 1.00 92.75 95 GLU A C 1
ATOM 777 O O . GLU A 1 95 ? -16.106 -4.579 -3.098 1.00 92.75 95 GLU A O 1
ATOM 782 N N . LEU A 1 96 ? -13.931 -4.136 -2.802 1.00 92.69 96 LEU A N 1
ATOM 783 C CA . LEU A 1 96 ? -13.553 -4.190 -4.211 1.00 92.69 96 LEU A CA 1
ATOM 784 C C . LEU A 1 96 ? -13.881 -5.548 -4.855 1.00 92.69 96 LEU A C 1
ATOM 786 O O . LEU A 1 96 ? -14.414 -5.580 -5.960 1.00 92.69 96 LEU A O 1
ATOM 790 N N . LYS A 1 97 ? -13.678 -6.657 -4.128 1.00 92.94 97 LYS A N 1
ATOM 791 C CA . LYS A 1 97 ? -14.058 -8.018 -4.564 1.00 92.94 97 LYS A CA 1
ATOM 792 C C . LYS A 1 97 ? -15.549 -8.194 -4.876 1.00 92.94 97 LYS A C 1
ATOM 794 O O . LYS A 1 97 ? -15.904 -9.137 -5.569 1.00 92.94 97 LYS A O 1
ATOM 799 N N . LYS A 1 98 ? -16.425 -7.317 -4.373 1.00 91.62 98 LYS A N 1
ATOM 800 C CA . LYS A 1 98 ? -17.861 -7.334 -4.707 1.00 91.62 98 LYS A CA 1
ATOM 801 C C . LYS A 1 98 ? -18.163 -6.677 -6.053 1.00 91.62 98 LYS A C 1
ATOM 803 O O . LYS A 1 98 ? -19.246 -6.871 -6.587 1.00 91.62 98 LYS A O 1
ATOM 808 N N . HIS A 1 99 ? -17.240 -5.858 -6.556 1.00 89.12 99 HIS A N 1
ATOM 809 C CA . HIS A 1 99 ? -17.413 -5.063 -7.768 1.00 89.12 99 HIS A CA 1
ATOM 810 C C . HIS A 1 99 ? -16.583 -5.586 -8.947 1.00 89.12 99 HIS A C 1
ATOM 812 O O . HIS A 1 99 ? -16.953 -5.341 -10.092 1.00 89.12 99 HIS A O 1
ATOM 818 N N . CYS A 1 100 ? -15.467 -6.278 -8.699 1.00 91.06 100 CYS A N 1
ATOM 819 C CA . CYS A 1 100 ? -14.595 -6.803 -9.748 1.00 91.06 100 CYS A CA 1
ATOM 820 C C . CYS A 1 100 ? -13.761 -8.012 -9.290 1.00 91.06 100 CYS A C 1
ATOM 822 O O . CYS A 1 100 ? -13.671 -8.320 -8.098 1.00 91.06 100 CYS A O 1
ATOM 824 N N . ARG A 1 101 ? -13.110 -8.685 -10.251 1.00 92.50 101 ARG A N 1
ATOM 825 C CA . ARG A 1 101 ? -12.115 -9.729 -9.968 1.00 92.50 101 ARG A CA 1
ATOM 826 C C . ARG A 1 101 ? -10.852 -9.074 -9.409 1.00 92.50 101 ARG A C 1
ATOM 828 O O . ARG A 1 101 ? -10.278 -8.193 -10.046 1.00 92.50 101 ARG A O 1
ATOM 835 N N . VAL A 1 102 ? -10.417 -9.521 -8.233 1.00 94.00 102 VAL A N 1
ATOM 836 C CA . VAL A 1 102 ? -9.227 -8.996 -7.552 1.00 94.00 102 VAL A CA 1
ATOM 837 C C . VAL A 1 102 ? -8.214 -10.115 -7.358 1.00 94.00 102 VAL A C 1
ATOM 839 O O . VAL A 1 102 ? -8.486 -11.067 -6.626 1.00 94.00 102 VAL A O 1
ATOM 842 N N . GLU A 1 103 ? -7.045 -9.965 -7.971 1.00 94.81 103 GLU A N 1
ATOM 843 C CA . GLU A 1 103 ? -5.936 -10.917 -7.913 1.00 94.81 103 GLU A CA 1
ATOM 844 C C . GLU A 1 103 ? -4.844 -10.429 -6.967 1.00 94.81 103 GLU A C 1
ATOM 846 O O . GLU A 1 103 ? -4.456 -9.267 -7.011 1.00 94.81 103 GLU A O 1
ATOM 851 N N . SER A 1 104 ? -4.335 -11.320 -6.117 1.00 93.00 104 SER A N 1
ATOM 852 C CA . SER A 1 104 ? -3.237 -11.009 -5.193 1.00 93.00 104 SER A CA 1
ATOM 853 C C . SER A 1 104 ? -1.887 -11.139 -5.899 1.00 93.00 104 SER A C 1
ATOM 855 O O . SER A 1 104 ? -1.644 -12.158 -6.553 1.00 93.00 104 SER A O 1
ATOM 857 N N . ILE A 1 105 ? -1.007 -10.146 -5.762 1.00 92.50 105 ILE A N 1
ATOM 858 C CA . ILE A 1 105 ? 0.298 -10.098 -6.440 1.00 92.50 105 ILE A CA 1
ATOM 859 C C . ILE A 1 105 ? 1.414 -9.827 -5.428 1.00 92.50 105 ILE A C 1
ATOM 861 O O . ILE A 1 105 ? 1.369 -8.798 -4.759 1.00 92.50 105 ILE A O 1
ATOM 865 N N . ASP A 1 106 ? 2.447 -10.686 -5.408 1.00 89.88 106 ASP A N 1
ATOM 866 C CA . ASP A 1 106 ? 3.692 -10.412 -4.668 1.00 89.88 106 ASP A CA 1
ATOM 867 C C . ASP A 1 106 ? 4.366 -9.156 -5.219 1.00 89.88 106 ASP A C 1
ATOM 869 O O . ASP A 1 106 ? 4.688 -9.083 -6.408 1.00 89.88 106 ASP A O 1
ATOM 873 N N . GLU A 1 107 ? 4.579 -8.167 -4.357 1.00 89.38 107 GLU A N 1
ATOM 874 C CA . GLU A 1 107 ? 5.170 -6.866 -4.681 1.00 89.38 107 GLU A CA 1
ATOM 875 C C . GLU A 1 107 ? 6.708 -6.874 -4.694 1.00 89.38 107 GLU A C 1
ATOM 877 O O . GLU A 1 107 ? 7.342 -5.816 -4.754 1.00 89.38 107 GLU A O 1
ATOM 882 N N . PHE A 1 108 ? 7.353 -8.043 -4.631 1.00 91.62 108 PHE A N 1
ATOM 883 C CA . PHE A 1 108 ? 8.811 -8.117 -4.598 1.00 91.62 108 PHE A CA 1
ATOM 884 C C . PHE A 1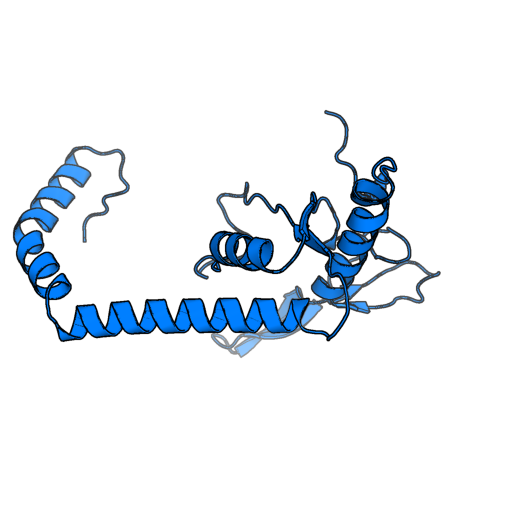 108 ? 9.472 -7.286 -5.716 1.00 91.62 108 PHE A C 1
ATOM 886 O O . PHE A 1 108 ? 9.318 -7.560 -6.906 1.00 91.62 108 PHE A O 1
ATOM 893 N N . ARG A 1 109 ? 10.219 -6.253 -5.291 1.00 91.31 109 ARG A N 1
ATOM 894 C CA . ARG A 1 109 ? 10.969 -5.286 -6.117 1.00 91.31 109 ARG A CA 1
ATOM 895 C C . ARG A 1 109 ? 10.149 -4.428 -7.096 1.00 91.31 109 ARG A C 1
ATOM 897 O O . ARG A 1 109 ? 10.754 -3.646 -7.831 1.00 91.31 109 ARG A O 1
ATOM 904 N N . THR A 1 110 ? 8.815 -4.452 -7.057 1.00 93.12 110 THR A N 1
ATOM 905 C CA . THR A 1 110 ? 7.961 -3.664 -7.976 1.00 93.12 110 THR A CA 1
ATOM 906 C C . THR A 1 110 ? 8.220 -2.159 -7.890 1.00 93.12 110 THR A C 1
ATOM 908 O O . THR A 1 110 ? 8.236 -1.476 -8.909 1.00 93.12 110 THR A O 1
ATOM 911 N N . SER A 1 111 ? 8.498 -1.632 -6.698 1.00 92.12 111 SER A N 1
ATOM 912 C CA . SER A 1 111 ? 8.812 -0.212 -6.490 1.00 92.12 111 SER A CA 1
ATOM 913 C C . SER A 1 111 ? 10.291 0.143 -6.671 1.00 92.12 111 SER A C 1
ATOM 915 O O . SER A 1 111 ? 10.625 1.323 -6.638 1.00 92.12 111 SER A O 1
ATOM 917 N N . LYS A 1 112 ? 11.183 -0.842 -6.854 1.00 92.81 112 LYS A N 1
ATOM 918 C CA . LYS A 1 112 ? 12.640 -0.631 -6.972 1.00 92.81 112 LYS A CA 1
ATOM 919 C C . LYS A 1 112 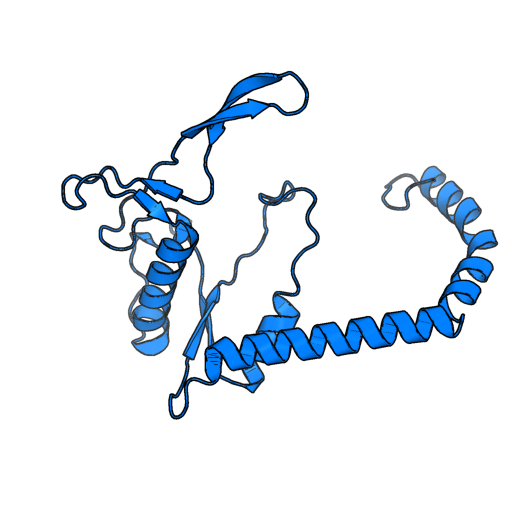? 13.129 -0.664 -8.417 1.00 92.81 112 LYS A C 1
ATOM 921 O O . LYS A 1 112 ? 14.027 0.098 -8.772 1.00 92.81 112 LYS A O 1
ATOM 926 N N . LEU A 1 113 ? 12.567 -1.557 -9.229 1.00 95.44 113 LEU A N 1
ATOM 927 C CA . LEU A 1 113 ? 12.982 -1.749 -10.616 1.00 95.44 113 LEU A CA 1
ATOM 928 C C . LEU A 1 113 ? 12.201 -0.840 -11.554 1.00 95.44 113 LEU A C 1
ATOM 930 O O . LEU A 1 113 ? 10.995 -0.655 -11.394 1.00 95.44 113 LEU A O 1
ATOM 934 N N . HIS A 1 114 ? 12.878 -0.292 -12.554 1.00 95.56 114 HIS A N 1
ATOM 935 C CA . HIS A 1 114 ? 12.234 0.508 -13.584 1.00 95.56 114 HIS A CA 1
ATOM 936 C C . HIS A 1 114 ? 11.302 -0.355 -14.440 1.00 95.56 114 HIS A C 1
ATOM 938 O O . HIS A 1 114 ? 11.693 -1.429 -14.884 1.00 95.56 114 HIS A O 1
ATOM 944 N N . SER A 1 115 ? 10.093 0.128 -14.704 1.00 95.12 115 SER A N 1
ATOM 945 C CA . SER A 1 115 ? 9.061 -0.617 -15.438 1.00 95.12 115 SER A CA 1
ATOM 946 C C . SER A 1 115 ? 9.366 -0.880 -16.908 1.00 95.12 115 SER A C 1
ATOM 948 O O . SER A 1 115 ? 8.747 -1.754 -17.500 1.00 95.12 115 SER A O 1
ATOM 950 N N . VAL A 1 116 ? 10.330 -0.163 -17.489 1.00 92.38 116 VAL A N 1
ATOM 951 C CA . VAL A 1 116 ? 10.741 -0.362 -18.886 1.00 92.38 116 VAL A CA 1
ATOM 952 C C . VAL A 1 116 ? 11.968 -1.267 -18.987 1.00 92.38 116 VAL A C 1
ATOM 954 O O . VAL A 1 116 ? 11.972 -2.224 -19.749 1.00 92.38 116 VAL A O 1
ATOM 957 N N . CYS A 1 117 ? 13.029 -0.979 -18.224 1.00 92.56 117 CYS A N 1
ATOM 958 C CA . CYS A 1 117 ? 14.315 -1.678 -18.368 1.00 92.56 117 CYS A CA 1
ATOM 959 C C . CYS A 1 117 ? 14.616 -2.695 -17.259 1.00 92.56 117 CYS A C 1
ATOM 961 O O . CYS A 1 117 ? 15.671 -3.322 -17.286 1.00 92.56 117 CYS A O 1
ATOM 963 N N . HIS A 1 118 ? 13.744 -2.812 -16.253 1.00 93.81 118 HIS A N 1
ATOM 964 C CA . HIS A 1 118 ? 13.874 -3.702 -15.093 1.00 93.81 118 HIS A CA 1
ATOM 965 C C . HIS A 1 118 ? 15.186 -3.565 -14.296 1.00 93.81 118 HIS A C 1
ATOM 967 O O . HIS A 1 118 ? 15.523 -4.439 -13.499 1.00 93.81 118 HIS A O 1
ATOM 973 N N . ARG A 1 119 ? 15.916 -2.453 -14.458 1.00 93.19 119 ARG A N 1
ATOM 974 C CA . ARG A 1 119 ? 17.102 -2.120 -13.654 1.00 93.19 119 ARG A CA 1
ATOM 975 C C . ARG A 1 119 ? 16.708 -1.391 -12.377 1.00 93.19 119 ARG A C 1
ATOM 977 O O . ARG A 1 119 ? 15.701 -0.683 -12.344 1.00 93.19 119 ARG A O 1
ATOM 984 N N . GLU A 1 120 ? 17.512 -1.550 -11.332 1.00 94.31 120 GLU A N 1
ATOM 985 C CA . GLU A 1 120 ? 17.293 -0.865 -10.059 1.00 94.31 120 GLU A CA 1
ATOM 986 C C . GLU A 1 120 ? 17.471 0.648 -10.209 1.00 94.31 120 GLU A C 1
ATOM 988 O O . GLU A 1 120 ? 18.443 1.130 -10.793 1.00 94.31 120 GLU A O 1
ATOM 993 N N . MET A 1 121 ? 16.499 1.401 -9.698 1.00 94.88 121 MET A N 1
ATOM 994 C CA . MET A 1 121 ? 16.501 2.858 -9.747 1.00 94.88 121 MET A CA 1
ATOM 995 C C . MET A 1 121 ? 17.049 3.459 -8.454 1.00 94.88 121 MET A C 1
ATOM 997 O O . MET A 1 121 ? 16.895 2.906 -7.363 1.00 94.88 121 MET A O 1
ATOM 1001 N N . LYS A 1 122 ? 17.641 4.649 -8.566 1.00 94.50 122 LYS A N 1
ATOM 1002 C CA . LYS A 1 122 ? 18.214 5.380 -7.432 1.00 94.50 122 LYS A CA 1
ATOM 1003 C C . LYS A 1 122 ? 17.238 6.416 -6.888 1.00 94.50 122 LYS A C 1
ATOM 1005 O O . LYS A 1 122 ? 16.403 6.958 -7.608 1.00 94.50 122 LYS A O 1
ATOM 1010 N N . ASN A 1 123 ? 17.343 6.698 -5.591 1.00 93.69 123 ASN A N 1
ATOM 1011 C CA . ASN A 1 123 ? 16.557 7.765 -4.979 1.00 93.69 123 ASN A CA 1
ATOM 1012 C C . ASN A 1 123 ? 17.079 9.134 -5.415 1.00 93.69 123 ASN A C 1
ATOM 1014 O O . ASN A 1 123 ? 18.285 9.321 -5.558 1.00 93.69 123 ASN A O 1
ATOM 1018 N N . GLN A 1 124 ? 16.161 10.086 -5.542 1.00 91.75 124 GLN A N 1
ATOM 1019 C CA . GLN A 1 124 ? 16.491 11.496 -5.710 1.00 91.75 124 GLN A CA 1
ATOM 1020 C C . GLN A 1 124 ? 16.583 12.199 -4.356 1.00 91.75 124 GLN A C 1
ATOM 1022 O O . GLN A 1 124 ? 16.027 11.739 -3.351 1.00 91.75 124 GLN A O 1
ATOM 1027 N N . TYR A 1 125 ? 17.278 13.331 -4.346 1.00 92.75 125 TYR A N 1
ATOM 1028 C CA . TYR A 1 125 ? 17.516 14.131 -3.155 1.00 92.75 125 TYR A CA 1
ATOM 1029 C C . TYR A 1 125 ? 17.136 15.584 -3.427 1.00 92.75 125 TYR A C 1
ATOM 1031 O O . TYR A 1 125 ? 17.415 16.117 -4.493 1.00 92.75 125 TYR A O 1
ATOM 1039 N N . SER A 1 126 ? 16.490 16.219 -2.454 1.00 90.69 126 SER A N 1
ATOM 1040 C CA . SER A 1 126 ? 16.133 17.636 -2.506 1.00 90.69 126 SER A CA 1
ATOM 1041 C C . SER A 1 126 ? 16.654 18.326 -1.259 1.00 90.69 126 SER A C 1
ATOM 1043 O O . SER A 1 126 ? 16.453 17.804 -0.156 1.00 90.69 126 SER A O 1
ATOM 1045 N N . LYS A 1 127 ? 17.246 19.508 -1.411 1.00 92.25 127 LYS A N 1
ATOM 1046 C CA . LYS A 1 127 ? 17.507 20.383 -0.271 1.00 92.25 127 LYS A CA 1
ATOM 1047 C C . LYS A 1 127 ? 16.181 20.922 0.265 1.00 92.25 127 LYS A C 1
ATOM 1049 O O . LYS A 1 127 ? 15.305 21.309 -0.506 1.00 92.25 127 LYS A O 1
ATOM 1054 N N . ARG A 1 128 ? 15.986 20.857 1.581 1.00 87.62 128 ARG A N 1
ATOM 1055 C CA . ARG A 1 128 ? 14.787 21.360 2.259 1.00 87.62 128 ARG A CA 1
ATOM 1056 C C . ARG A 1 128 ? 15.175 22.060 3.547 1.00 87.62 128 ARG A C 1
ATOM 1058 O O . ARG A 1 128 ? 15.985 21.542 4.314 1.00 87.62 128 ARG A O 1
ATOM 1065 N N . LEU A 1 129 ? 14.523 23.186 3.811 1.00 88.25 129 LEU A N 1
ATOM 1066 C CA . LEU A 1 129 ? 14.644 23.894 5.077 1.00 88.25 129 LEU A CA 1
ATOM 1067 C C . LEU A 1 129 ? 13.934 23.109 6.189 1.00 88.25 129 LEU A C 1
ATOM 1069 O O . LEU A 1 129 ? 12.750 22.770 6.077 1.00 88.25 129 LEU A O 1
ATOM 1073 N N . CYS A 1 130 ? 14.647 22.802 7.270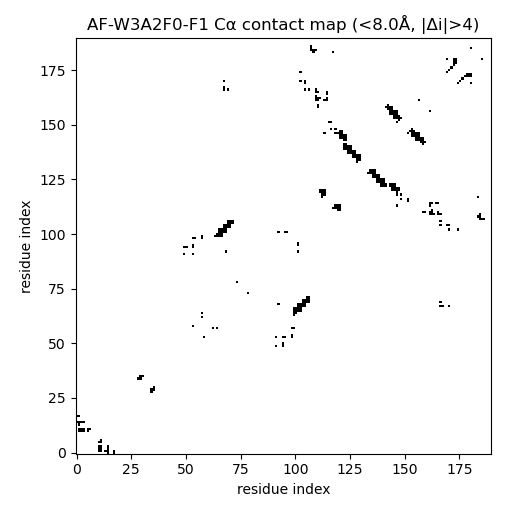 1.00 81.75 130 CYS A N 1
ATOM 1074 C CA . CYS A 1 130 ? 14.050 22.180 8.443 1.00 81.75 130 CYS A CA 1
ATOM 1075 C C . CYS A 1 130 ? 13.166 23.200 9.172 1.00 81.75 130 CYS A C 1
ATOM 1077 O O . CYS A 1 130 ? 13.671 24.182 9.705 1.00 81.75 130 CYS A O 1
ATOM 1079 N N . LYS A 1 131 ? 11.853 22.945 9.268 1.00 80.88 131 LYS A N 1
ATOM 1080 C CA . LYS A 1 131 ? 10.901 23.860 9.934 1.00 80.88 131 LYS A CA 1
ATOM 1081 C C . LYS A 1 131 ? 11.191 24.123 11.418 1.00 80.88 131 LYS A C 1
ATOM 1083 O O . LYS A 1 131 ? 10.656 25.077 11.959 1.00 80.88 131 LYS A O 1
ATOM 1088 N N . LYS A 1 132 ? 11.957 23.250 12.080 1.00 82.38 132 LYS A N 1
ATOM 1089 C CA . LYS A 1 132 ? 12.264 23.378 13.512 1.00 82.38 132 LYS A CA 1
ATOM 1090 C C . LYS A 1 132 ? 13.450 24.297 13.786 1.00 82.38 132 LYS A C 1
ATOM 1092 O O . LYS A 1 132 ? 13.382 25.092 14.708 1.00 82.38 132 LYS A O 1
ATOM 1097 N N . ASP A 1 133 ? 14.490 24.189 12.960 1.00 87.25 133 ASP A N 1
ATOM 1098 C CA . ASP A 1 133 ? 15.805 24.769 13.264 1.00 87.25 133 ASP A CA 1
ATOM 1099 C C . ASP A 1 133 ? 16.272 25.762 12.182 1.00 87.25 133 ASP A C 1
ATOM 1101 O O . ASP A 1 133 ? 17.359 26.312 12.282 1.00 87.25 133 ASP A O 1
ATOM 1105 N N . GLY A 1 134 ? 15.517 25.935 11.088 1.00 87.06 134 GLY A N 1
ATOM 1106 C CA . GLY A 1 134 ? 15.894 26.807 9.966 1.00 87.06 134 GLY A CA 1
ATOM 1107 C C . GLY A 1 134 ? 17.080 26.312 9.125 1.00 87.06 134 GLY A C 1
ATOM 1108 O O . GLY A 1 134 ? 17.462 26.970 8.169 1.00 87.06 134 GLY A O 1
ATOM 1109 N N . VAL A 1 135 ? 17.657 25.148 9.438 1.00 90.00 135 VAL A N 1
ATOM 1110 C CA . VAL A 1 135 ? 18.829 24.602 8.731 1.00 90.00 135 VAL A CA 1
ATOM 1111 C C . VAL A 1 135 ? 18.418 23.879 7.447 1.00 90.00 135 VAL A C 1
ATOM 1113 O O . VAL A 1 135 ? 17.507 23.042 7.456 1.00 90.00 135 VAL A O 1
ATOM 1116 N N . GLU A 1 136 ? 19.120 24.149 6.348 1.00 90.69 136 GLU A N 1
ATOM 1117 C CA . GLU A 1 136 ? 18.943 23.438 5.082 1.00 90.69 136 GLU A CA 1
ATOM 1118 C C . GLU A 1 136 ? 19.569 22.036 5.149 1.00 90.69 136 GLU A C 1
ATOM 1120 O O . GLU A 1 136 ? 20.729 21.863 5.519 1.00 90.69 136 GLU A O 1
ATOM 1125 N N . ARG A 1 137 ? 18.790 21.002 4.811 1.00 90.62 137 ARG A N 1
ATOM 1126 C CA . ARG A 1 137 ? 19.255 19.608 4.796 1.00 90.62 137 ARG A CA 1
ATOM 1127 C C . ARG A 1 137 ? 18.896 18.935 3.481 1.00 90.62 137 ARG A C 1
ATOM 1129 O O . ARG A 1 137 ? 17.793 19.103 2.959 1.00 90.62 137 ARG A O 1
ATOM 1136 N N . THR A 1 138 ? 19.806 18.113 2.974 1.00 91.06 138 THR A N 1
ATOM 1137 C CA . THR A 1 138 ? 19.559 17.264 1.805 1.00 91.06 138 THR A CA 1
ATOM 1138 C C . THR A 1 138 ? 18.758 16.039 2.231 1.00 91.06 138 THR A C 1
ATOM 1140 O O . THR A 1 138 ? 19.249 15.180 2.961 1.00 91.06 138 THR A O 1
ATOM 1143 N N . LEU A 1 139 ? 17.506 15.955 1.784 1.00 88.88 139 LEU A N 1
ATOM 1144 C CA . LEU A 1 139 ? 16.585 14.883 2.149 1.00 88.88 139 LEU A CA 1
ATOM 1145 C C . LEU A 1 139 ? 16.227 14.023 0.943 1.00 88.88 139 LEU A C 1
ATOM 1147 O O . LEU A 1 139 ? 16.052 14.514 -0.172 1.00 88.88 139 LEU A O 1
ATOM 1151 N N . LYS A 1 140 ? 16.070 12.724 1.198 1.00 90.69 140 LYS A N 1
ATOM 1152 C CA . LYS A 1 140 ? 15.603 11.752 0.211 1.00 90.69 140 LYS A CA 1
ATOM 1153 C C . LYS A 1 140 ? 14.159 12.057 -0.190 1.00 90.69 140 LYS A C 1
ATOM 1155 O O . LYS A 1 140 ? 13.282 12.179 0.667 1.00 90.69 140 LYS A O 1
ATOM 1160 N N . VAL A 1 141 ? 13.894 12.115 -1.491 1.00 90.94 141 VAL A N 1
ATOM 1161 C CA . VAL A 1 141 ? 12.540 12.268 -2.033 1.00 90.94 141 VAL A CA 1
ATOM 1162 C C . VAL A 1 141 ? 11.965 10.881 -2.304 1.00 90.94 141 VAL A C 1
ATOM 1164 O O . VAL A 1 141 ? 12.326 10.217 -3.269 1.00 90.94 141 VAL A O 1
ATOM 1167 N N . HIS A 1 142 ? 11.073 10.416 -1.429 1.00 88.38 142 HIS A N 1
ATOM 1168 C CA . HIS A 1 142 ? 10.520 9.060 -1.514 1.00 88.38 142 HIS A CA 1
ATOM 1169 C C . HIS A 1 142 ? 9.496 8.866 -2.643 1.00 88.38 142 HIS A C 1
ATOM 1171 O O . HIS A 1 142 ? 9.247 7.731 -3.027 1.00 88.38 142 HIS A O 1
ATOM 1177 N N . SER A 1 143 ? 8.902 9.932 -3.180 1.00 92.00 143 SER A N 1
ATOM 1178 C CA . SER A 1 143 ? 7.874 9.834 -4.227 1.00 92.00 143 SER A CA 1
ATOM 1179 C C . SER A 1 143 ? 8.435 9.594 -5.630 1.00 92.00 143 SER A C 1
ATOM 1181 O O . SER A 1 143 ? 7.678 9.220 -6.521 1.00 92.00 143 SER A O 1
ATOM 1183 N N . VAL A 1 144 ? 9.737 9.798 -5.845 1.00 94.00 144 VAL A N 1
ATOM 1184 C CA . VAL A 1 144 ? 10.365 9.698 -7.169 1.00 94.00 144 VAL A CA 1
ATOM 1185 C C . VAL A 1 144 ? 11.622 8.836 -7.137 1.00 94.00 144 VAL A C 1
ATOM 1187 O O . VAL A 1 144 ? 12.289 8.698 -6.108 1.00 94.00 144 VAL A O 1
ATOM 1190 N N . LEU A 1 145 ? 11.935 8.236 -8.279 1.00 94.75 145 LEU A N 1
ATOM 1191 C CA . LEU A 1 145 ? 13.116 7.411 -8.504 1.00 94.75 145 LEU A CA 1
ATOM 1192 C C . LEU A 1 145 ? 13.722 7.748 -9.862 1.00 94.75 145 LEU A C 1
ATOM 1194 O O . LEU A 1 145 ? 13.009 8.139 -10.778 1.00 94.75 145 LEU A O 1
ATOM 1198 N N . HIS A 1 146 ? 15.031 7.592 -9.989 1.00 94.62 146 HIS A N 1
ATOM 1199 C CA . HIS A 1 146 ? 15.775 7.922 -11.195 1.00 94.62 146 HIS A CA 1
ATOM 1200 C C . HIS A 1 146 ? 16.446 6.688 -11.779 1.00 94.62 146 HIS A C 1
ATOM 1202 O O . HIS A 1 146 ? 17.165 5.961 -11.084 1.00 94.62 146 HIS A O 1
ATOM 1208 N N . CYS A 1 147 ? 16.198 6.457 -13.062 1.00 94.06 147 CYS A N 1
ATOM 1209 C CA . CYS A 1 147 ? 16.812 5.383 -13.815 1.00 94.06 147 CYS A CA 1
ATOM 1210 C C . CYS A 1 147 ? 18.152 5.855 -14.384 1.00 94.06 147 CYS A C 1
ATOM 1212 O O . CYS A 1 147 ? 18.185 6.756 -15.21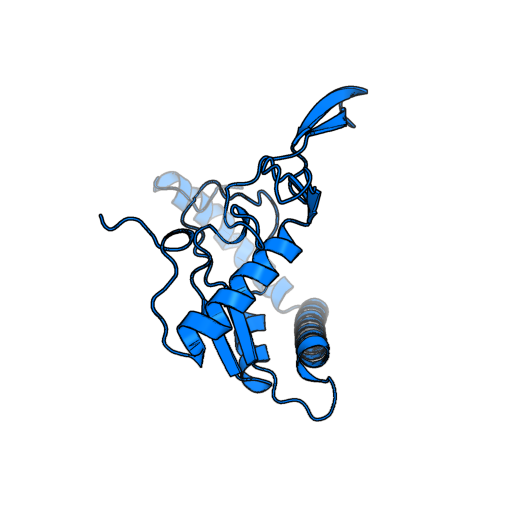0 1.00 94.06 147 CYS A O 1
ATOM 1214 N N . THR A 1 148 ? 19.255 5.210 -14.004 1.00 90.19 148 THR A N 1
ATOM 1215 C CA . THR A 1 148 ? 20.597 5.540 -14.521 1.00 90.19 148 THR A CA 1
ATOM 1216 C C . THR A 1 148 ? 20.936 4.803 -15.820 1.00 90.19 148 THR A C 1
ATOM 1218 O O . THR A 1 148 ? 22.096 4.739 -16.210 1.00 90.19 148 THR A O 1
ATOM 1221 N N . ASN A 1 149 ? 19.960 4.152 -16.455 1.00 89.75 149 ASN A N 1
ATOM 1222 C CA . ASN A 1 149 ? 20.193 3.408 -17.686 1.00 89.75 149 ASN A CA 1
ATOM 1223 C C . ASN A 1 149 ? 20.234 4.362 -18.886 1.00 89.75 149 ASN A C 1
ATOM 1225 O O . ASN A 1 149 ? 19.260 5.082 -19.113 1.00 89.75 149 ASN A O 1
ATOM 1229 N N . ASN A 1 150 ? 21.293 4.296 -19.698 1.00 81.50 150 ASN A N 1
ATOM 1230 C CA . ASN A 1 150 ? 21.448 5.152 -20.882 1.00 81.50 150 ASN A CA 1
ATOM 1231 C C . ASN A 1 150 ? 20.288 4.988 -21.874 1.00 81.50 150 ASN A C 1
ATOM 1233 O O . ASN A 1 150 ? 19.766 5.979 -22.369 1.00 81.50 150 ASN A O 1
ATOM 1237 N N . GLY A 1 151 ? 19.802 3.757 -22.076 1.00 83.31 151 GLY A N 1
ATOM 1238 C CA . GLY A 1 151 ? 18.639 3.488 -22.936 1.00 83.31 151 GLY A CA 1
ATOM 1239 C C . GLY A 1 151 ? 17.303 4.025 -22.403 1.00 83.31 151 GLY A C 1
ATOM 1240 O O . GLY A 1 151 ? 16.293 3.932 -23.085 1.00 83.31 151 GLY A O 1
ATOM 1241 N N . CYS A 1 152 ? 17.268 4.562 -21.179 1.00 85.94 152 CYS A N 1
ATOM 1242 C CA . CYS A 1 152 ? 16.104 5.250 -20.613 1.00 85.94 152 CYS A CA 1
ATOM 1243 C C . CYS A 1 152 ? 16.353 6.757 -20.434 1.00 85.94 152 CYS A C 1
ATOM 1245 O O . CYS A 1 152 ? 15.601 7.400 -19.706 1.00 85.94 152 CYS A O 1
ATOM 1247 N N . HIS A 1 153 ? 17.421 7.297 -21.034 1.00 82.25 153 HIS A N 1
ATOM 1248 C CA . HIS A 1 153 ? 17.774 8.722 -21.040 1.00 82.25 153 HIS A CA 1
ATOM 1249 C C . HIS A 1 153 ? 17.773 9.400 -19.659 1.00 82.25 153 HIS A C 1
ATOM 1251 O O . HIS A 1 153 ? 17.404 10.564 -19.535 1.00 82.25 153 HIS A O 1
ATOM 1257 N N . GLY A 1 154 ? 18.156 8.683 -18.595 1.00 79.00 154 GLY A N 1
ATOM 1258 C CA . GLY A 1 154 ? 18.193 9.285 -17.258 1.00 79.00 154 GLY A CA 1
ATOM 1259 C C . GLY A 1 154 ? 16.808 9.657 -16.707 1.00 79.00 154 GLY A C 1
ATOM 1260 O O . GLY A 1 154 ? 16.676 10.628 -15.964 1.00 79.00 154 GLY A O 1
ATOM 1261 N N . MET A 1 155 ? 15.746 8.946 -17.095 1.00 86.88 155 MET A N 1
ATOM 1262 C CA . MET A 1 155 ? 14.383 9.331 -16.726 1.00 86.88 155 MET A CA 1
ATOM 1263 C C . MET A 1 155 ? 14.129 9.233 -15.212 1.00 86.88 155 MET A C 1
ATOM 1265 O O . MET A 1 155 ? 14.416 8.218 -14.565 1.00 86.88 155 MET A O 1
ATOM 1269 N N . THR A 1 156 ? 13.530 10.287 -14.654 1.00 92.69 156 THR A N 1
ATOM 1270 C CA . THR A 1 156 ? 12.989 10.303 -13.289 1.00 92.69 156 THR A CA 1
ATOM 1271 C C . THR A 1 156 ? 11.494 10.017 -13.339 1.00 92.69 156 THR A C 1
ATOM 1273 O O . THR A 1 156 ? 10.755 10.687 -14.053 1.00 92.69 156 THR A O 1
ATOM 1276 N N . VAL A 1 157 ? 11.041 9.029 -12.571 1.00 94.12 157 VAL A N 1
ATOM 1277 C CA . VAL A 1 157 ? 9.655 8.547 -12.570 1.00 94.12 157 VAL A CA 1
ATOM 1278 C C . VAL A 1 157 ? 9.034 8.641 -11.184 1.00 94.12 157 VAL A C 1
ATOM 1280 O O . VAL A 1 157 ? 9.723 8.555 -10.162 1.00 94.12 157 VAL A O 1
ATOM 1283 N N . ASN A 1 158 ? 7.708 8.770 -11.140 1.00 95.62 158 ASN A N 1
ATOM 1284 C CA . ASN A 1 158 ? 6.950 8.591 -9.910 1.00 95.62 158 ASN A CA 1
ATOM 1285 C C . ASN A 1 158 ? 7.043 7.123 -9.453 1.00 95.62 158 ASN A C 1
ATOM 1287 O O . ASN A 1 158 ? 6.826 6.196 -10.239 1.00 95.62 158 ASN A O 1
ATOM 1291 N N . ARG A 1 159 ? 7.371 6.908 -8.176 1.00 95.00 159 ARG A N 1
ATOM 1292 C CA . ARG A 1 159 ? 7.567 5.573 -7.597 1.00 95.00 159 ARG A CA 1
ATOM 1293 C C . ARG A 1 159 ? 6.297 4.727 -7.646 1.00 95.00 159 ARG A C 1
ATOM 1295 O O . ARG A 1 159 ? 6.383 3.553 -8.001 1.00 95.00 159 ARG A O 1
ATOM 1302 N N . ASP A 1 160 ? 5.157 5.308 -7.288 1.00 94.25 160 ASP A N 1
ATOM 1303 C CA . ASP A 1 160 ? 3.885 4.591 -7.177 1.00 94.25 160 ASP A CA 1
ATOM 1304 C C . ASP A 1 160 ? 3.337 4.245 -8.564 1.00 94.25 160 ASP A C 1
ATOM 1306 O O . ASP A 1 160 ? 2.825 3.145 -8.784 1.00 94.25 160 ASP A O 1
ATOM 1310 N N . GLU A 1 161 ? 3.519 5.144 -9.535 1.00 95.38 161 GLU A N 1
ATOM 1311 C CA . GLU A 1 161 ? 3.165 4.885 -10.931 1.00 95.38 161 GLU A CA 1
ATOM 1312 C C . GLU A 1 161 ? 4.029 3.763 -11.520 1.00 95.38 161 GLU A C 1
ATOM 1314 O O . GLU A 1 161 ? 3.513 2.817 -12.116 1.00 95.38 161 GLU A O 1
ATOM 1319 N N . ASN A 1 162 ? 5.346 3.821 -11.303 1.00 95.69 162 ASN A N 1
ATOM 1320 C CA . ASN A 1 162 ? 6.265 2.781 -11.750 1.00 95.69 162 ASN A CA 1
ATOM 1321 C C . ASN A 1 162 ? 5.948 1.419 -11.109 1.00 95.69 162 ASN A C 1
ATOM 1323 O O . ASN A 1 162 ? 5.919 0.402 -11.803 1.00 95.69 162 ASN A O 1
ATOM 1327 N N . ALA A 1 163 ? 5.674 1.396 -9.801 1.00 95.38 163 ALA A N 1
ATOM 1328 C CA . ALA A 1 163 ? 5.264 0.182 -9.102 1.00 95.38 163 ALA A CA 1
ATOM 1329 C C . ALA A 1 163 ? 3.963 -0.387 -9.681 1.00 95.38 163 ALA A C 1
ATOM 1331 O O . ALA A 1 163 ? 3.881 -1.589 -9.929 1.00 95.38 163 ALA A O 1
ATOM 1332 N N . SER A 1 164 ? 2.989 0.477 -9.977 1.00 95.31 164 SER A N 1
ATOM 1333 C CA . SER A 1 164 ? 1.711 0.085 -10.579 1.00 95.31 164 SER A CA 1
ATOM 1334 C C . SER A 1 164 ? 1.887 -0.519 -11.977 1.00 95.31 164 SER A C 1
ATOM 1336 O O . SER A 1 164 ? 1.249 -1.523 -12.286 1.00 95.31 164 SER A O 1
ATOM 1338 N N . LYS A 1 165 ? 2.795 0.023 -12.804 1.00 96.19 165 LYS A N 1
ATOM 1339 C CA . LYS A 1 165 ? 3.142 -0.550 -14.122 1.00 96.19 165 LYS A CA 1
ATOM 1340 C C . LYS A 1 165 ? 3.755 -1.947 -13.993 1.00 96.19 165 LYS A C 1
ATOM 1342 O O . LYS A 1 165 ? 3.330 -2.870 -14.683 1.00 96.19 165 LYS A O 1
ATOM 1347 N N . ASN A 1 166 ? 4.686 -2.128 -13.056 1.00 96.69 166 ASN A N 1
ATOM 1348 C CA . ASN A 1 166 ? 5.268 -3.441 -12.764 1.00 96.69 166 ASN A CA 1
ATOM 1349 C C . ASN A 1 166 ? 4.221 -4.441 -12.256 1.00 96.69 166 ASN A C 1
ATOM 1351 O O . ASN A 1 166 ? 4.198 -5.589 -12.691 1.00 96.69 166 ASN A O 1
ATOM 1355 N N . MET A 1 167 ? 3.324 -4.012 -11.365 1.00 95.88 167 MET A N 1
ATOM 1356 C CA . MET A 1 167 ? 2.226 -4.852 -10.882 1.00 95.88 167 MET A CA 1
ATOM 1357 C C . MET A 1 167 ? 1.257 -5.242 -11.998 1.00 95.88 167 MET A C 1
ATOM 1359 O O . MET A 1 167 ? 0.792 -6.378 -12.019 1.00 95.88 167 MET A O 1
ATOM 1363 N N . LEU A 1 168 ? 0.967 -4.333 -12.932 1.00 96.06 168 LEU A N 1
ATOM 1364 C CA . LEU A 1 168 ? 0.134 -4.627 -14.095 1.00 96.06 168 LEU A CA 1
ATOM 1365 C C . LEU A 1 168 ? 0.787 -5.677 -15.001 1.00 96.06 168 LEU A C 1
ATOM 1367 O O . LEU A 1 168 ? 0.116 -6.622 -15.407 1.00 96.06 168 LEU A O 1
ATOM 1371 N N . MET A 1 169 ? 2.089 -5.556 -15.270 1.00 96.56 169 MET A N 1
ATOM 1372 C CA . MET A 1 169 ? 2.833 -6.575 -16.016 1.00 96.56 169 MET A CA 1
ATOM 1373 C C . MET A 1 169 ? 2.752 -7.937 -15.312 1.00 96.56 169 MET A C 1
ATOM 1375 O O . MET A 1 169 ? 2.368 -8.926 -15.932 1.00 96.56 169 MET A O 1
ATOM 1379 N N . LEU A 1 170 ? 3.004 -7.985 -13.999 1.00 96.31 170 LEU A N 1
ATOM 1380 C CA . LEU A 1 170 ? 2.916 -9.226 -13.221 1.00 96.31 170 LEU A CA 1
ATOM 1381 C C . LEU A 1 170 ? 1.497 -9.813 -13.200 1.00 96.31 170 LEU A C 1
ATOM 1383 O O . LEU A 1 170 ? 1.342 -11.032 -13.236 1.00 96.31 170 LEU A O 1
ATOM 1387 N N . LEU A 1 171 ? 0.458 -8.974 -13.157 1.00 96.31 171 LEU A N 1
ATOM 1388 C CA . LEU A 1 171 ? -0.929 -9.419 -13.280 1.00 96.31 171 LEU A CA 1
ATOM 1389 C C . LEU A 1 171 ? -1.146 -10.131 -14.618 1.00 96.31 171 LEU A C 1
ATOM 1391 O O . LEU A 1 171 ? -1.648 -11.252 -14.648 1.00 96.31 171 LEU A O 1
ATOM 1395 N N . ILE A 1 172 ? -0.771 -9.478 -15.716 1.00 95.81 172 ILE A N 1
ATOM 1396 C CA . ILE A 1 172 ? -1.009 -9.989 -17.066 1.00 95.81 172 ILE A CA 1
ATOM 1397 C C . ILE A 1 172 ? -0.221 -11.280 -17.286 1.00 95.81 172 ILE A C 1
ATOM 1399 O O . ILE A 1 172 ? -0.816 -12.309 -17.603 1.00 95.81 172 ILE A O 1
ATOM 1403 N N . GLU A 1 173 ? 1.091 -11.254 -17.061 1.00 95.00 173 GLU A N 1
ATOM 1404 C CA . GLU A 1 173 ? 1.951 -12.398 -17.354 1.00 95.00 173 GLU A CA 1
ATOM 1405 C C . GLU A 1 173 ? 1.706 -13.553 -16.379 1.00 95.00 173 GLU A C 1
ATOM 1407 O O . GLU A 1 173 ? 1.399 -14.667 -16.796 1.00 95.00 173 GLU A O 1
ATOM 1412 N N . CYS A 1 174 ? 1.766 -13.304 -15.068 1.00 94.44 174 CYS A N 1
ATOM 1413 C CA . CYS A 1 174 ? 1.755 -14.393 -14.089 1.00 94.44 174 CYS A CA 1
ATOM 1414 C C . CYS A 1 174 ? 0.345 -14.897 -13.759 1.00 94.44 174 CYS A C 1
ATOM 1416 O O . CYS A 1 174 ? 0.184 -16.070 -13.433 1.00 94.44 174 CYS A O 1
ATOM 1418 N N . LYS A 1 175 ? -0.677 -14.027 -13.762 1.00 94.31 175 LYS A N 1
ATOM 1419 C CA . LYS A 1 175 ? -2.032 -14.397 -13.301 1.00 94.31 175 LYS A CA 1
ATOM 1420 C C . LYS A 1 175 ? -3.021 -14.644 -14.428 1.00 94.31 175 LYS A C 1
ATOM 1422 O O . LYS A 1 175 ? -3.931 -15.445 -14.241 1.00 94.31 175 LYS A O 1
ATOM 1427 N N . LEU A 1 176 ? -2.886 -13.946 -15.555 1.00 94.12 176 LEU A N 1
ATOM 1428 C CA . LEU A 1 176 ? -3.809 -14.104 -16.682 1.00 94.12 176 LEU A CA 1
ATOM 1429 C C . LEU A 1 176 ? -3.263 -15.050 -17.753 1.00 94.12 176 LEU A C 1
ATOM 1431 O O . LEU A 1 176 ? -4.035 -15.823 -18.308 1.00 94.12 176 LEU A O 1
ATOM 1435 N N . ARG A 1 177 ? -1.952 -15.014 -18.021 1.00 96.19 177 ARG A N 1
ATOM 1436 C CA . ARG A 1 177 ? -1.287 -15.879 -19.012 1.00 96.19 177 ARG A CA 1
ATOM 1437 C C . ARG A 1 177 ? -0.586 -17.099 -18.412 1.00 96.19 177 ARG A C 1
ATOM 1439 O O . ARG A 1 177 ? -0.051 -17.903 -19.167 1.00 96.19 177 ARG A O 1
ATOM 1446 N N . SER A 1 178 ? -0.563 -17.224 -17.083 1.00 94.12 178 SER A N 1
ATOM 1447 C CA . SER A 1 178 ? 0.122 -18.306 -16.357 1.00 94.12 178 SER A CA 1
ATOM 1448 C C . SER A 1 178 ? 1.607 -18.467 -16.721 1.00 94.12 178 SER A C 1
ATOM 1450 O O . SER A 1 178 ? 2.153 -19.566 -16.658 1.00 94.12 178 SER A O 1
ATOM 1452 N N . GLN A 1 179 ? 2.271 -17.374 -17.100 1.00 94.75 179 GLN A N 1
ATOM 1453 C CA . GLN A 1 179 ? 3.701 -17.361 -17.395 1.00 94.75 179 GLN A CA 1
ATOM 1454 C C . GLN A 1 179 ? 4.525 -17.394 -16.100 1.00 94.75 179 GLN A C 1
ATOM 1456 O O . GLN A 1 179 ? 4.069 -16.910 -15.054 1.00 94.75 179 GLN A O 1
ATOM 1461 N N . PRO A 1 180 ? 5.758 -17.931 -16.143 1.00 93.12 180 PRO A N 1
ATOM 1462 C CA . PRO A 1 180 ? 6.651 -17.872 -15.001 1.00 93.12 180 PRO A CA 1
ATOM 1463 C C . PRO A 1 180 ? 6.971 -16.419 -14.647 1.00 93.12 180 PRO A C 1
ATOM 1465 O O . PRO A 1 180 ? 7.096 -15.540 -15.503 1.00 93.12 180 PRO A O 1
ATOM 1468 N N . ARG A 1 181 ? 7.137 -16.166 -13.349 1.00 92.88 181 ARG A N 1
ATOM 1469 C CA . ARG A 1 181 ? 7.462 -14.831 -12.857 1.00 92.88 181 ARG A CA 1
ATOM 1470 C C . ARG A 1 181 ? 8.849 -14.402 -13.348 1.00 92.88 181 ARG A C 1
ATOM 1472 O O . ARG A 1 181 ? 9.807 -15.151 -13.133 1.00 92.88 181 ARG A O 1
ATOM 1479 N N . PRO A 1 182 ? 8.999 -13.199 -13.938 1.00 92.88 182 PRO A N 1
ATOM 1480 C CA . PRO A 1 182 ? 10.295 -12.761 -14.434 1.00 92.88 182 PRO A CA 1
ATOM 1481 C C . PRO A 1 182 ? 11.333 -12.719 -13.310 1.00 92.88 182 PRO A C 1
ATOM 1483 O O . PRO A 1 182 ? 11.056 -12.209 -12.222 1.00 92.88 182 PRO A O 1
ATOM 1486 N N . LEU A 1 183 ? 12.542 -13.216 -13.590 1.00 92.25 183 LEU A N 1
ATOM 1487 C CA . LEU A 1 183 ? 13.611 -13.398 -12.597 1.00 92.25 183 LEU A CA 1
ATOM 1488 C C . LEU A 1 183 ? 13.917 -12.128 -11.794 1.00 92.25 183 LEU A C 1
ATOM 1490 O O . LEU A 1 183 ? 14.121 -12.198 -10.586 1.00 92.25 183 LEU A O 1
ATOM 1494 N N . ALA A 1 184 ? 13.876 -10.959 -12.437 1.00 92.31 184 ALA A N 1
ATOM 1495 C CA . ALA A 1 184 ? 14.126 -9.675 -11.783 1.00 92.31 184 ALA A CA 1
ATOM 1496 C C . ALA A 1 184 ? 13.151 -9.383 -10.620 1.00 92.31 184 ALA A C 1
ATOM 1498 O O . ALA A 1 184 ? 13.524 -8.730 -9.641 1.00 92.31 184 ALA A O 1
ATOM 1499 N N . PHE A 1 185 ? 11.923 -9.902 -10.711 1.00 92.75 185 PHE A N 1
ATOM 1500 C CA . PHE A 1 185 ? 10.855 -9.754 -9.722 1.00 92.75 185 PHE A CA 1
ATOM 1501 C C . PHE A 1 185 ? 10.656 -11.006 -8.863 1.00 92.75 185 PHE A C 1
ATOM 1503 O O . PHE A 1 185 ? 9.725 -11.034 -8.058 1.00 92.75 185 PHE A O 1
ATOM 1510 N N . SER A 1 186 ? 11.492 -12.032 -9.010 1.00 91.12 186 SER A N 1
ATOM 1511 C CA . SER A 1 186 ? 11.429 -13.266 -8.225 1.00 91.12 186 SER A CA 1
ATOM 1512 C C . SER A 1 186 ? 12.361 -13.192 -7.018 1.00 91.12 186 SER A C 1
ATOM 1514 O O . SER A 1 186 ? 13.457 -12.634 -7.091 1.00 91.12 186 SER A O 1
ATOM 1516 N N . ARG A 1 187 ? 11.924 -13.750 -5.885 1.00 88.00 187 ARG A N 1
ATOM 1517 C CA . ARG A 1 187 ? 12.778 -13.890 -4.699 1.00 88.00 187 ARG A CA 1
ATOM 1518 C C . ARG A 1 187 ? 13.880 -14.914 -5.005 1.00 88.00 187 ARG A C 1
ATOM 1520 O O . ARG A 1 187 ? 13.583 -15.906 -5.675 1.00 88.00 187 ARG A O 1
ATOM 1527 N N . PRO A 1 188 ? 15.124 -14.699 -4.545 1.00 82.00 188 PRO A N 1
ATOM 1528 C CA . PRO A 1 188 ? 16.152 -15.731 -4.615 1.00 82.00 188 PRO A CA 1
ATOM 1529 C C . PRO A 1 188 ? 15.627 -17.008 -3.957 1.00 82.00 188 PRO A C 1
ATOM 1531 O O . PRO A 1 188 ? 14.983 -16.926 -2.909 1.00 82.00 188 PRO A O 1
ATOM 1534 N N . ARG A 1 189 ? 15.867 -18.167 -4.577 1.00 74.81 189 ARG A N 1
ATOM 1535 C CA . ARG A 1 189 ? 15.618 -19.451 -3.917 1.00 74.81 189 ARG A CA 1
ATOM 1536 C C . ARG A 1 189 ? 16.624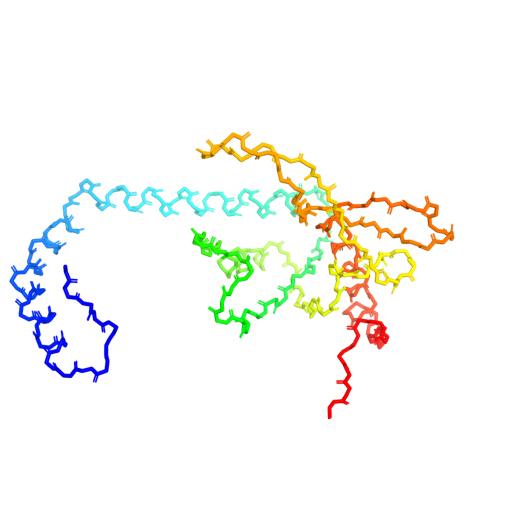 -19.549 -2.768 1.00 74.81 189 ARG A C 1
ATOM 1538 O O . ARG A 1 189 ? 17.822 -19.551 -3.031 1.00 74.81 189 ARG A O 1
ATOM 1545 N N . THR A 1 190 ? 16.126 -19.490 -1.538 1.00 53.75 190 THR A N 1
ATOM 1546 C CA . THR A 1 190 ? 16.877 -19.829 -0.322 1.00 53.75 190 THR A CA 1
ATOM 1547 C C . THR A 1 190 ? 16.973 -21.330 -0.179 1.00 53.75 190 THR A C 1
ATOM 1549 O O . THR A 1 190 ? 15.934 -21.973 -0.459 1.00 53.75 190 THR A O 1
#

Secondary structure (DSSP, 8-state):
---SS-S-HHHHHHHHHHHGGGHHHHHHHHH-HHHHHHHHHHHHHHHHHHHHHHHHHH-STT---EEEEE------TT-SS-S-PPPSHHHHHHHHTTTSEEEEE--TTTTTB-TTT-PBPEEEEEEEE-TTT--EEEEEEEEEEE---GGGTT-EEEHHHHHHHHHHHHIIIIIIS-PPPPGGGSPP--

Sequence (190 aa):
MPTKKTASLEQLEAYVKFMTPRMDLLLDFRMHKPFRKLRFHRYILAKKKLRQLCQRLTAQAGRRTIVGFGDWSNTDVSGLIKKCPAGPVNSFRRELKKHCRVESIDEFRTSKLHSVCHREMKNQYSKRLCKKDGVERTLKVHSVLHCTNNGCHGMTVNRDENASKNMLMLLIECKLRSQPRPLAFSRPRT

Solvent-accessible surface area (backbone atoms only — not comparable to full-atom values): 11343 Å² total; per-residue (Å²): 130,67,55,81,86,62,92,49,65,69,48,40,49,53,25,47,70,61,43,61,85,46,44,62,62,52,50,51,55,60,64,32,64,69,52,44,52,52,55,49,51,53,52,52,53,52,51,52,51,48,49,52,52,39,43,73,75,48,63,57,84,95,54,90,53,72,43,69,39,72,59,81,73,86,81,53,93,79,44,97,71,69,98,60,80,82,72,66,58,70,62,44,54,59,56,36,52,77,75,34,55,70,43,81,35,86,54,54,55,26,68,44,29,38,65,87,77,61,45,75,41,43,76,42,73,41,78,42,69,36,91,88,76,70,48,76,41,81,38,77,39,82,63,37,30,32,34,84,45,74,97,56,72,56,42,71,43,51,28,67,62,32,20,50,52,35,44,50,50,48,35,48,41,42,71,71,64,67,40,82,72,57,69,87,53,46,78,81,88,126

Mean predicted aligned error: 8.4 Å

Foldseek 3Di:
DQDCPDPDPVSVVVVCVVCVVCVVVVVVVCVPPVNVVVVVVVVVVVVVVLVVVLCVQQVPPPDQDEEEDEPDDCPDPVDPDPPDDDDPSVVSQVVNVVRHHYHYDHLQCLLQAALPPRDGWAWDWDWDQDPPPRDTDIDTDPQWTWDPDVVVVRDIDGSVVSSRSSSVVCCCACPVVVHDDPPSRDDPDD

Organism: NCBI:txid1317064

Nearest PDB structures (foldseek):
  9cey-assembly1_P  TM=7.429E-01  e=1.865E-08  Escherichia coli K-12
  9cex-assembly1_P  TM=7.371E-01  e=4.777E-08  Escherichia coli K-12
  5ddu-assembly1_A  TM=2.307E-01  e=3.765E+00  Actinoalloteichus sp. WH1-2216-6
  5ddu-assembly2_C  TM=1.692E-01  e=4.838E+00  Actinoalloteichus sp. WH1-2216-6
  6jca-assembly1_B  TM=2.115E-01  e=6.217E+00  Actinoalloteichus sp. WH1-2216-6

Radius of gyration: 23.47 Å; Cα contacts (8 Å, |Δi|>4): 197; chains: 1; bounding box: 48×47×63 Å